Protein AF-A0A7S2LJ28-F1 (afdb_monomer_lite)

Structure (mmCIF, N/CA/C/O backbone):
data_AF-A0A7S2LJ28-F1
#
_entry.id   AF-A0A7S2LJ28-F1
#
loop_
_atom_site.group_PDB
_atom_site.id
_atom_site.type_symbol
_atom_site.label_atom_id
_atom_site.label_alt_id
_atom_site.label_comp_id
_atom_site.label_asym_id
_atom_site.label_entity_id
_atom_site.label_seq_id
_atom_site.pdbx_PDB_ins_code
_atom_site.Cartn_x
_atom_site.Cartn_y
_atom_site.Cartn_z
_atom_site.occupancy
_atom_site.B_iso_or_equiv
_atom_site.auth_seq_id
_atom_site.auth_comp_id
_atom_site.auth_asym_id
_atom_site.auth_atom_id
_atom_site.pdbx_PDB_model_num
ATOM 1 N N . GLY A 1 1 ? 2.536 -23.598 -17.988 1.00 39.66 1 GLY A N 1
ATOM 2 C CA . GLY A 1 1 ? 1.839 -23.306 -16.716 1.00 39.66 1 GLY A CA 1
ATOM 3 C C . GLY A 1 1 ? 2.713 -23.487 -15.479 1.00 39.66 1 GLY A C 1
ATOM 4 O O . GLY A 1 1 ? 2.308 -24.201 -14.577 1.00 39.66 1 GLY A O 1
ATOM 5 N N . GLY A 1 2 ? 3.879 -22.8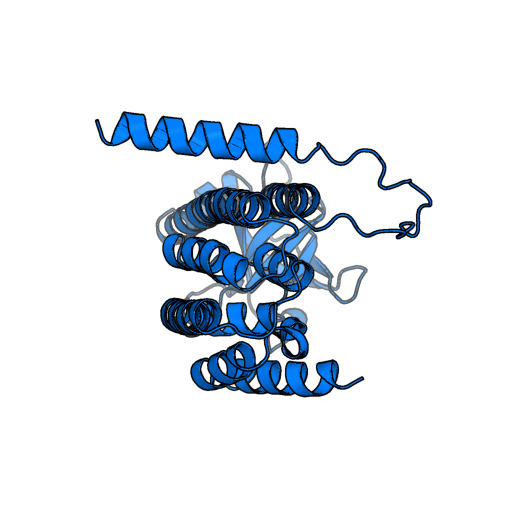28 -15.389 1.00 49.75 2 GLY A N 1
ATOM 6 C CA . GLY A 1 2 ? 4.830 -23.000 -14.272 1.00 49.75 2 GLY A CA 1
ATOM 7 C C . GLY A 1 2 ? 4.915 -21.842 -13.262 1.00 49.75 2 GLY A C 1
ATOM 8 O O . GLY A 1 2 ? 5.677 -21.948 -12.303 1.00 49.75 2 GLY A O 1
ATOM 9 N N . GLY A 1 3 ? 4.192 -20.733 -13.463 1.00 62.62 3 GLY A N 1
ATOM 10 C CA . GLY A 1 3 ? 4.268 -19.545 -12.591 1.00 62.62 3 GLY A CA 1
ATOM 11 C C . GLY A 1 3 ? 3.618 -19.739 -11.215 1.00 62.62 3 GLY A C 1
ATOM 12 O O . GLY A 1 3 ? 4.155 -19.310 -10.200 1.00 62.62 3 GLY A O 1
ATOM 13 N N . GLY A 1 4 ? 2.510 -20.486 -11.144 1.00 77.81 4 GLY A N 1
ATOM 14 C CA . GLY A 1 4 ? 1.770 -20.669 -9.890 1.00 77.81 4 GLY A CA 1
ATOM 15 C C . GLY A 1 4 ? 2.567 -21.371 -8.784 1.00 77.81 4 GLY A C 1
ATOM 16 O O . GLY A 1 4 ? 2.456 -20.993 -7.623 1.00 77.81 4 GLY A O 1
ATOM 17 N N . ALA A 1 5 ? 3.398 -22.362 -9.121 1.00 85.94 5 ALA A N 1
ATOM 18 C CA . ALA A 1 5 ? 4.214 -23.074 -8.132 1.00 85.94 5 ALA A CA 1
ATOM 19 C C . ALA A 1 5 ? 5.376 -22.217 -7.600 1.00 85.94 5 ALA A C 1
ATOM 21 O O . ALA A 1 5 ? 5.602 -22.183 -6.394 1.00 85.94 5 ALA A O 1
ATOM 22 N N . ALA A 1 6 ? 6.060 -21.484 -8.485 1.00 88.69 6 ALA A N 1
ATOM 23 C CA . ALA A 1 6 ? 7.165 -20.602 -8.111 1.00 88.69 6 ALA A CA 1
ATOM 24 C C . ALA A 1 6 ? 6.683 -19.436 -7.233 1.00 88.69 6 ALA A C 1
ATOM 26 O O . ALA A 1 6 ? 7.261 -19.167 -6.184 1.00 88.69 6 ALA A O 1
ATOM 27 N N . SER A 1 7 ? 5.568 -18.799 -7.607 1.00 91.25 7 SER A N 1
ATOM 28 C CA . SER A 1 7 ? 4.949 -17.748 -6.796 1.00 91.25 7 SER A CA 1
ATOM 29 C C . SER A 1 7 ? 4.539 -18.263 -5.409 1.00 91.25 7 SER A C 1
ATOM 31 O O . SER A 1 7 ? 4.832 -17.613 -4.410 1.00 91.25 7 SER A O 1
ATOM 33 N N . ARG A 1 8 ? 3.950 -19.465 -5.304 1.00 92.56 8 ARG A N 1
ATOM 34 C CA . ARG A 1 8 ? 3.617 -20.070 -3.999 1.00 92.56 8 ARG A CA 1
ATOM 35 C C . ARG A 1 8 ? 4.839 -20.286 -3.105 1.00 92.56 8 ARG A C 1
ATOM 37 O O . ARG A 1 8 ? 4.730 -20.057 -1.906 1.00 92.56 8 ARG A O 1
ATOM 44 N N . ALA A 1 9 ? 5.980 -20.691 -3.663 1.00 93.44 9 ALA A N 1
ATOM 45 C CA . ALA A 1 9 ? 7.206 -20.886 -2.890 1.00 93.44 9 ALA A CA 1
ATOM 46 C C . ALA A 1 9 ? 7.725 -19.569 -2.283 1.00 93.44 9 ALA A C 1
ATOM 48 O O . ALA A 1 9 ? 8.083 -19.541 -1.106 1.00 93.44 9 ALA A O 1
ATOM 49 N N . VAL A 1 10 ? 7.687 -18.472 -3.050 1.00 94.88 10 VAL A N 1
ATOM 50 C CA . VAL A 1 10 ? 8.023 -17.129 -2.541 1.00 94.88 10 VAL A CA 1
ATOM 51 C C . VAL A 1 10 ? 7.062 -16.718 -1.426 1.00 94.88 10 VAL A C 1
ATOM 53 O O . VAL A 1 10 ? 7.515 -16.298 -0.364 1.00 94.88 10 VAL A O 1
ATOM 56 N N . LYS A 1 11 ? 5.745 -16.896 -1.626 1.00 93.06 11 LYS A N 1
ATOM 57 C CA . LYS A 1 11 ? 4.732 -16.585 -0.600 1.00 93.06 11 LYS A CA 1
ATOM 58 C C . LYS A 1 11 ? 4.977 -17.360 0.690 1.00 93.06 11 LYS A C 1
ATOM 60 O O . LYS A 1 11 ? 4.953 -16.768 1.759 1.00 93.06 11 LYS A O 1
ATOM 65 N N . HIS A 1 12 ? 5.229 -18.664 0.590 1.00 92.75 12 HIS A N 1
ATOM 66 C CA . HIS A 1 12 ? 5.465 -19.517 1.752 1.00 92.75 12 HIS A CA 1
ATOM 67 C C . HIS A 1 12 ? 6.671 -19.033 2.562 1.00 92.75 12 HIS A C 1
ATOM 69 O O . HIS A 1 12 ? 6.545 -18.798 3.756 1.00 92.75 12 HIS A O 1
ATOM 75 N N . ARG A 1 13 ? 7.809 -18.773 1.906 1.00 94.25 13 ARG A N 1
ATOM 76 C CA . ARG A 1 13 ? 9.006 -18.247 2.584 1.00 94.25 13 ARG A CA 1
ATOM 77 C C . ARG A 1 13 ? 8.773 -16.887 3.235 1.00 94.25 13 ARG A C 1
ATOM 79 O O . ARG A 1 13 ? 9.193 -16.673 4.368 1.00 94.25 13 ARG A O 1
ATOM 86 N N . ALA A 1 14 ? 8.082 -15.984 2.538 1.00 90.31 14 ALA A N 1
ATOM 87 C CA . ALA A 1 14 ? 7.737 -14.673 3.079 1.00 90.31 14 ALA A CA 1
ATOM 88 C C . ALA A 1 14 ? 6.862 -14.802 4.341 1.00 90.31 14 ALA A C 1
ATOM 90 O O . ALA A 1 14 ? 7.112 -14.120 5.335 1.00 90.31 14 ALA A O 1
ATOM 91 N N . LEU A 1 15 ? 5.885 -15.716 4.328 1.00 86.00 15 LEU A N 1
ATOM 92 C CA . LEU A 1 15 ? 5.007 -15.999 5.468 1.00 86.00 15 LEU A CA 1
ATOM 93 C C . LEU A 1 15 ? 5.737 -16.676 6.639 1.00 86.00 15 LEU A C 1
ATOM 95 O O . LEU A 1 15 ? 5.430 -16.368 7.792 1.00 86.00 15 LEU A O 1
ATOM 99 N N . ASP A 1 16 ? 6.728 -17.524 6.356 1.00 88.50 16 ASP A N 1
ATOM 100 C CA . ASP A 1 16 ? 7.599 -18.149 7.364 1.00 88.50 16 ASP A CA 1
ATOM 101 C C . ASP A 1 16 ? 8.595 -17.157 7.989 1.00 88.50 16 ASP A C 1
ATOM 103 O O . ASP A 1 16 ? 9.231 -17.449 9.001 1.00 88.50 16 ASP A O 1
ATOM 107 N N . GLY A 1 17 ? 8.726 -15.960 7.411 1.00 85.69 17 GLY A N 1
ATOM 108 C CA . GLY A 1 17 ? 9.620 -14.908 7.885 1.00 85.69 17 GLY A CA 1
ATOM 109 C C . GLY A 1 17 ? 11.009 -14.902 7.240 1.00 85.69 17 GLY A C 1
ATOM 110 O O . GLY A 1 17 ? 11.792 -14.009 7.563 1.00 85.69 17 GLY A O 1
ATOM 111 N N . ASP A 1 18 ? 11.302 -15.807 6.298 1.00 94.62 18 ASP A N 1
ATOM 112 C CA . ASP A 1 18 ? 12.495 -15.755 5.434 1.00 94.62 18 ASP A CA 1
ATOM 113 C C . ASP A 1 18 ? 12.293 -14.719 4.313 1.00 94.62 18 ASP A C 1
ATOM 115 O O . ASP A 1 18 ? 12.151 -15.040 3.132 1.00 94.62 18 ASP A O 1
ATOM 119 N N . VAL A 1 19 ? 12.234 -13.439 4.692 1.00 95.62 19 VAL A N 1
ATOM 120 C CA . VAL A 1 19 ? 12.014 -12.335 3.743 1.00 95.62 19 VAL A CA 1
ATOM 121 C C . VAL A 1 19 ? 13.177 -12.209 2.760 1.00 95.62 19 VAL A C 1
ATOM 123 O O . VAL A 1 19 ? 12.954 -11.960 1.578 1.00 95.62 19 VAL A O 1
ATOM 126 N N . HIS A 1 20 ? 14.414 -12.395 3.229 1.00 96.62 20 HIS A N 1
ATOM 127 C CA . HIS A 1 20 ? 15.599 -12.295 2.379 1.00 96.62 20 HIS A CA 1
ATOM 128 C C . HIS A 1 20 ? 15.606 -13.388 1.307 1.00 96.62 20 HIS A C 1
ATOM 130 O O . HIS A 1 20 ? 15.679 -13.074 0.120 1.00 96.62 20 HIS A O 1
ATOM 136 N N . GLY A 1 21 ? 15.447 -14.658 1.693 1.00 96.50 21 GLY A N 1
ATOM 137 C CA . GLY A 1 21 ? 15.403 -15.765 0.741 1.00 96.50 21 GLY A CA 1
ATOM 138 C C . GLY A 1 21 ? 14.181 -15.710 -0.179 1.00 96.50 21 GLY A C 1
ATOM 139 O O . GLY A 1 21 ? 14.279 -16.071 -1.355 1.00 96.50 21 GLY A O 1
ATOM 140 N N . ALA A 1 22 ? 13.039 -15.202 0.302 1.00 97.00 22 ALA A N 1
ATOM 141 C CA . ALA A 1 22 ? 11.884 -14.916 -0.550 1.00 97.00 22 ALA A CA 1
ATOM 142 C C . ALA A 1 22 ? 12.199 -13.837 -1.604 1.00 97.00 22 ALA A C 1
ATOM 144 O O . ALA A 1 22 ? 11.864 -14.015 -2.777 1.00 97.00 22 ALA A O 1
ATOM 145 N N . ALA A 1 23 ? 12.879 -12.754 -1.215 1.00 97.19 23 ALA A N 1
ATOM 146 C CA . ALA A 1 23 ? 13.273 -11.676 -2.118 1.00 97.19 23 ALA A CA 1
ATOM 147 C C . ALA A 1 23 ? 14.312 -12.124 -3.154 1.00 97.19 23 ALA A C 1
ATOM 149 O O . ALA A 1 23 ? 14.167 -11.803 -4.332 1.00 97.19 23 ALA A O 1
ATOM 150 N N . GLU A 1 24 ? 15.316 -12.909 -2.757 1.00 96.44 24 GLU A N 1
ATOM 151 C CA . GLU A 1 24 ? 16.281 -13.500 -3.692 1.00 96.44 24 GLU A CA 1
ATOM 152 C C . GLU A 1 24 ? 15.588 -14.399 -4.719 1.00 96.44 24 GLU A C 1
ATOM 154 O O . GLU A 1 24 ? 15.851 -14.305 -5.918 1.00 96.44 24 GLU A O 1
ATOM 159 N N . MET A 1 25 ? 14.672 -15.259 -4.261 1.00 95.62 25 MET A N 1
ATOM 160 C CA . MET A 1 25 ? 13.913 -16.146 -5.140 1.00 95.62 25 MET A CA 1
ATOM 161 C C . MET A 1 25 ? 13.032 -15.361 -6.114 1.00 95.62 25 MET A C 1
ATOM 163 O O . MET A 1 25 ? 12.970 -15.711 -7.291 1.00 95.62 25 MET A O 1
ATOM 167 N N . PHE A 1 26 ? 12.385 -14.296 -5.637 1.00 96.81 26 PHE A N 1
ATOM 168 C CA . PHE A 1 26 ? 11.616 -13.389 -6.478 1.00 96.81 26 PHE A CA 1
ATOM 169 C C . PHE A 1 26 ? 12.497 -12.723 -7.546 1.00 96.81 26 PHE A C 1
ATOM 171 O O . PHE A 1 26 ? 12.174 -12.779 -8.730 1.00 96.81 26 PHE A O 1
ATOM 178 N N . CYS A 1 27 ? 13.640 -12.154 -7.150 1.00 96.06 27 CYS A N 1
ATOM 179 C CA . CYS A 1 27 ? 14.538 -11.419 -8.045 1.00 96.06 27 CYS A CA 1
ATOM 180 C C . CYS A 1 27 ? 15.164 -12.302 -9.140 1.00 96.06 27 CYS A C 1
ATOM 182 O O . CYS A 1 27 ? 15.471 -11.813 -10.222 1.00 96.06 27 CYS A O 1
ATOM 184 N N . ARG A 1 28 ? 15.312 -13.613 -8.910 1.00 93.88 28 ARG A N 1
ATOM 185 C CA . ARG A 1 28 ? 15.805 -14.542 -9.945 1.00 93.88 28 ARG A CA 1
ATOM 186 C C . ARG A 1 28 ? 14.855 -14.683 -11.133 1.00 93.88 28 ARG A C 1
ATOM 188 O O . ARG A 1 28 ? 15.323 -14.844 -12.254 1.00 93.88 28 ARG A O 1
ATOM 195 N N . ASP A 1 29 ? 13.544 -14.658 -10.894 1.00 93.56 29 ASP A N 1
ATOM 196 C CA . ASP A 1 29 ? 12.542 -14.753 -11.961 1.00 93.56 29 ASP A CA 1
ATOM 197 C C . ASP A 1 29 ? 11.245 -13.996 -11.602 1.00 93.56 29 ASP A C 1
ATOM 199 O O . ASP A 1 29 ? 10.227 -14.614 -11.239 1.00 93.56 29 ASP A O 1
ATOM 203 N N . PRO A 1 30 ? 11.256 -12.652 -11.689 1.00 94.31 30 PRO A N 1
ATOM 204 C CA . PRO A 1 30 ? 10.095 -11.818 -11.377 1.00 94.31 30 PRO A CA 1
ATOM 205 C C . PRO A 1 30 ? 8.882 -12.119 -12.259 1.00 94.31 30 PRO A C 1
ATOM 207 O O . PRO A 1 30 ? 7.742 -11.996 -11.807 1.00 94.31 30 PRO A O 1
ATOM 210 N N . HIS A 1 31 ? 9.098 -12.567 -13.499 1.00 93.62 31 HIS A N 1
ATOM 211 C CA . HIS A 1 31 ? 8.014 -12.944 -14.402 1.00 93.62 31 HIS A CA 1
ATOM 212 C C . HIS A 1 31 ? 7.168 -14.092 -13.835 1.00 93.62 31 HIS A C 1
ATOM 214 O O . HIS A 1 31 ? 5.938 -14.009 -13.779 1.00 93.62 31 HIS A O 1
ATOM 220 N N . ARG A 1 32 ? 7.818 -15.166 -13.364 1.00 93.56 32 ARG A N 1
ATOM 221 C CA . ARG A 1 32 ? 7.119 -16.345 -12.822 1.00 93.56 32 ARG A CA 1
ATOM 222 C C . ARG A 1 32 ? 6.659 -16.174 -11.382 1.00 93.56 32 ARG A C 1
ATOM 224 O O . ARG A 1 32 ? 5.687 -16.817 -10.984 1.00 93.56 32 ARG A O 1
ATOM 231 N N . THR A 1 33 ? 7.351 -15.354 -10.600 1.00 95.31 33 THR A N 1
ATOM 232 C CA . THR A 1 33 ? 7.073 -15.171 -9.167 1.00 95.31 33 THR A CA 1
ATOM 233 C C . THR A 1 33 ? 6.227 -13.936 -8.862 1.00 95.31 33 THR A C 1
ATOM 235 O O . THR A 1 33 ? 5.730 -13.819 -7.743 1.00 95.31 33 THR A O 1
ATOM 238 N N . GLY A 1 34 ? 5.979 -13.074 -9.854 1.00 92.38 34 GLY A N 1
ATOM 239 C CA . GLY A 1 34 ? 5.312 -11.775 -9.731 1.00 92.38 34 GLY A CA 1
ATOM 240 C C . GLY A 1 34 ? 4.035 -11.752 -8.892 1.00 92.38 34 GLY A C 1
ATOM 241 O O . GLY A 1 34 ? 3.820 -10.817 -8.126 1.00 92.38 34 GLY A O 1
ATOM 242 N N . GLY A 1 35 ? 3.229 -12.816 -8.950 1.00 92.38 35 GLY A N 1
ATOM 243 C CA . GLY A 1 35 ? 2.014 -12.952 -8.140 1.00 92.38 35 GLY A CA 1
ATOM 244 C C . GLY A 1 35 ? 2.238 -13.037 -6.621 1.00 92.38 35 GLY A C 1
ATOM 245 O O . GLY A 1 35 ? 1.254 -13.122 -5.893 1.00 92.38 35 GLY A O 1
ATOM 246 N N . ALA A 1 36 ? 3.493 -13.061 -6.153 1.00 94.44 36 ALA A N 1
ATOM 247 C CA . ALA A 1 36 ? 3.900 -13.046 -4.745 1.00 94.44 36 ALA A CA 1
ATOM 248 C C . ALA A 1 36 ? 4.443 -11.695 -4.263 1.00 94.44 36 ALA A C 1
ATOM 250 O O . ALA A 1 36 ? 4.799 -11.569 -3.093 1.00 94.44 36 ALA A O 1
ATOM 251 N N . LEU A 1 37 ? 4.540 -10.691 -5.144 1.00 95.31 37 LEU A N 1
ATOM 252 C CA . LEU A 1 37 ? 5.151 -9.404 -4.805 1.00 95.31 37 LEU A CA 1
ATOM 253 C C . LEU A 1 37 ? 4.423 -8.698 -3.656 1.00 95.31 37 LEU A C 1
ATOM 255 O O . LEU A 1 37 ? 5.062 -8.093 -2.802 1.00 95.31 37 LEU A O 1
ATOM 259 N N . LYS A 1 38 ? 3.093 -8.800 -3.624 1.00 92.88 38 LYS A N 1
ATOM 260 C CA . LYS A 1 38 ? 2.266 -8.233 -2.561 1.00 92.88 38 LYS A CA 1
ATOM 261 C C . LYS A 1 38 ? 2.602 -8.852 -1.201 1.00 92.88 38 LYS A C 1
ATOM 263 O O . LYS A 1 38 ? 2.894 -8.125 -0.260 1.00 92.88 38 LYS A O 1
ATOM 268 N N . GLU A 1 39 ? 2.604 -10.180 -1.102 1.00 91.75 39 GLU A N 1
ATOM 269 C CA . GLU A 1 39 ? 2.919 -10.877 0.148 1.00 91.75 39 GLU A CA 1
ATOM 270 C C . GLU A 1 39 ? 4.376 -10.653 0.576 1.00 91.75 39 GLU A C 1
ATOM 272 O O . GLU A 1 39 ? 4.657 -10.519 1.766 1.00 91.75 39 GLU A O 1
ATOM 277 N N . LEU A 1 40 ? 5.302 -10.561 -0.386 1.00 95.44 40 LEU A N 1
ATOM 278 C CA . LEU A 1 40 ? 6.694 -10.206 -0.115 1.00 95.44 40 LEU A CA 1
ATOM 279 C C . LEU A 1 40 ? 6.812 -8.788 0.464 1.00 95.44 40 LEU A C 1
ATOM 281 O O . LEU A 1 40 ? 7.514 -8.603 1.455 1.00 95.44 40 LEU A O 1
ATOM 285 N N . LEU A 1 41 ? 6.118 -7.805 -0.122 1.00 94.81 41 LEU A N 1
ATOM 286 C CA . LEU A 1 41 ? 6.072 -6.429 0.381 1.00 94.81 41 LEU A CA 1
ATOM 287 C C . LEU A 1 41 ? 5.522 -6.387 1.811 1.00 94.81 41 LEU A C 1
ATOM 289 O O . LEU A 1 41 ? 6.148 -5.804 2.693 1.00 94.81 41 LEU A O 1
ATOM 293 N N . GLU A 1 42 ? 4.389 -7.044 2.056 1.00 90.44 42 GLU A N 1
ATOM 294 C CA . GLU A 1 42 ? 3.765 -7.119 3.381 1.00 90.44 42 GLU A CA 1
ATOM 295 C C . GLU A 1 42 ? 4.711 -7.725 4.429 1.00 90.44 42 GLU A C 1
ATOM 297 O O . GLU A 1 42 ? 4.912 -7.147 5.502 1.00 90.44 42 GLU A O 1
ATOM 302 N N . ALA A 1 43 ? 5.346 -8.858 4.111 1.00 90.94 43 ALA A N 1
ATOM 303 C CA . ALA A 1 43 ? 6.305 -9.504 5.001 1.00 90.94 43 ALA A CA 1
ATOM 304 C C . ALA A 1 43 ? 7.539 -8.623 5.252 1.00 90.94 43 ALA A C 1
ATOM 306 O O . ALA A 1 43 ? 8.011 -8.524 6.387 1.00 90.94 43 ALA A O 1
ATOM 307 N N . ALA A 1 44 ? 8.041 -7.944 4.217 1.00 94.00 44 ALA A N 1
ATOM 308 C CA . ALA A 1 44 ? 9.204 -7.074 4.315 1.00 94.00 44 ALA A CA 1
ATOM 309 C C . ALA A 1 44 ? 8.950 -5.835 5.174 1.00 94.00 44 ALA A C 1
ATOM 311 O O . ALA A 1 44 ? 9.815 -5.466 5.967 1.00 94.00 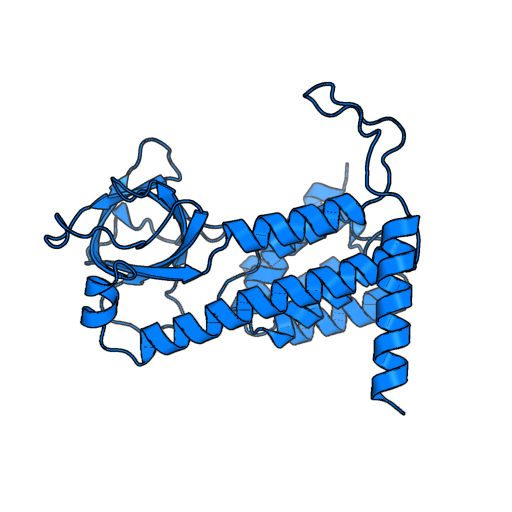44 ALA A O 1
ATOM 312 N N . VAL A 1 45 ? 7.768 -5.224 5.074 1.00 91.62 45 VAL A N 1
ATOM 313 C CA . VAL A 1 45 ? 7.372 -4.116 5.955 1.00 91.62 45 VAL A CA 1
ATOM 314 C C . VAL A 1 45 ? 7.298 -4.600 7.400 1.00 91.62 45 VAL A C 1
ATOM 316 O O . VAL A 1 45 ? 7.912 -4.005 8.284 1.00 91.62 45 VAL A O 1
ATOM 319 N N . HIS A 1 46 ? 6.625 -5.727 7.640 1.00 86.31 46 HIS A N 1
ATOM 320 C CA . HIS A 1 46 ? 6.446 -6.250 8.993 1.00 86.31 46 HIS A CA 1
ATOM 321 C C . HIS A 1 46 ? 7.769 -6.653 9.663 1.00 86.31 46 HIS A C 1
ATOM 323 O O . HIS A 1 46 ? 7.946 -6.455 10.863 1.00 86.31 46 HIS A O 1
ATOM 329 N N . LYS A 1 47 ? 8.720 -7.188 8.891 1.00 89.56 47 LYS A N 1
ATOM 330 C CA . LYS A 1 47 ? 10.059 -7.559 9.372 1.00 89.56 47 LYS A CA 1
ATOM 331 C C . LYS A 1 47 ? 11.077 -6.418 9.307 1.00 89.56 47 LYS A C 1
ATOM 333 O O . LYS A 1 47 ? 12.256 -6.674 9.524 1.00 89.56 47 LYS A O 1
ATOM 338 N N . GLN A 1 48 ? 10.649 -5.189 9.000 1.00 91.44 48 GLN A N 1
ATOM 339 C CA . GLN A 1 48 ? 11.531 -4.023 8.836 1.00 91.44 48 GLN A CA 1
ATOM 340 C C . GLN A 1 48 ? 12.693 -4.284 7.855 1.00 91.44 48 GLN A C 1
ATOM 342 O O . GLN A 1 48 ? 13.802 -3.780 8.006 1.00 91.44 48 GLN A O 1
ATOM 347 N N . ALA A 1 49 ? 12.432 -5.096 6.832 1.00 94.56 49 ALA A N 1
ATOM 348 C CA . ALA A 1 49 ? 13.403 -5.570 5.852 1.00 94.56 49 ALA A CA 1
ATOM 349 C C . ALA A 1 49 ? 13.180 -4.970 4.452 1.00 94.56 49 ALA A C 1
ATOM 351 O O . ALA A 1 49 ? 13.876 -5.353 3.510 1.00 94.56 49 ALA A O 1
ATOM 352 N N . LEU A 1 50 ? 12.239 -4.027 4.296 1.00 95.75 50 LEU A N 1
ATOM 353 C CA . LEU A 1 50 ? 11.893 -3.444 2.995 1.00 95.75 50 LEU A CA 1
ATOM 354 C C . LEU A 1 50 ? 13.109 -2.831 2.288 1.00 95.75 50 LEU A C 1
ATOM 356 O O . LEU A 1 50 ? 13.332 -3.133 1.120 1.00 95.75 50 LEU A O 1
ATOM 360 N N . GLY A 1 51 ? 13.963 -2.081 2.991 1.00 95.06 51 GLY A N 1
ATOM 361 C CA . GLY A 1 51 ? 15.189 -1.531 2.400 1.00 95.06 51 GLY A CA 1
ATOM 362 C C . GLY A 1 51 ? 16.141 -2.600 1.836 1.00 95.06 51 GLY A C 1
ATOM 363 O O . GLY A 1 51 ? 16.781 -2.386 0.808 1.00 95.06 51 GLY A O 1
ATOM 364 N N . THR A 1 52 ? 16.209 -3.785 2.453 1.00 94.38 52 THR A N 1
ATOM 365 C CA . THR A 1 52 ? 16.988 -4.917 1.922 1.00 94.38 52 THR A CA 1
ATOM 366 C C . THR A 1 52 ? 16.353 -5.491 0.660 1.00 94.38 52 THR A C 1
ATOM 368 O O . THR A 1 52 ? 17.063 -5.728 -0.315 1.00 94.38 52 THR A O 1
ATOM 371 N N . VAL A 1 53 ? 15.026 -5.651 0.642 1.00 96.75 53 VAL A N 1
ATOM 372 C CA . VAL A 1 53 ? 14.290 -6.098 -0.551 1.00 96.75 53 VAL A CA 1
ATOM 373 C C . VAL A 1 53 ? 14.486 -5.120 -1.711 1.00 96.75 53 VAL A C 1
ATOM 375 O O . VAL A 1 53 ? 14.811 -5.545 -2.816 1.00 96.75 53 VAL A O 1
ATOM 378 N N . VAL A 1 54 ? 14.386 -3.813 -1.453 1.00 97.00 54 VAL A N 1
ATOM 379 C CA . VAL A 1 54 ? 14.609 -2.763 -2.458 1.00 97.00 54 VAL A CA 1
ATOM 380 C C . VAL A 1 54 ? 16.020 -2.842 -3.045 1.00 97.00 54 VAL A C 1
ATOM 382 O O . VAL A 1 54 ? 16.174 -2.766 -4.262 1.00 97.00 54 VAL A O 1
ATOM 385 N N . ARG A 1 55 ? 17.055 -3.060 -2.222 1.00 96.44 55 ARG A N 1
ATOM 386 C CA . ARG A 1 55 ? 18.431 -3.239 -2.720 1.00 96.44 55 ARG A CA 1
ATOM 387 C C . ARG A 1 55 ? 18.569 -4.459 -3.631 1.00 96.44 55 ARG A C 1
ATOM 389 O O . ARG A 1 55 ? 19.161 -4.338 -4.700 1.00 96.44 55 ARG A O 1
ATOM 396 N N . LEU A 1 56 ? 17.996 -5.601 -3.247 1.00 96.50 56 LEU A N 1
ATOM 397 C CA . LEU A 1 56 ? 18.015 -6.816 -4.073 1.00 96.50 56 LEU A CA 1
ATOM 398 C C . LEU A 1 56 ? 17.305 -6.595 -5.415 1.00 96.50 56 LEU A C 1
ATOM 400 O O . LEU A 1 56 ? 17.838 -6.949 -6.465 1.00 96.50 56 LEU A O 1
ATOM 404 N N . MET A 1 57 ? 16.142 -5.942 -5.387 1.00 96.50 57 MET A N 1
ATOM 405 C CA . MET A 1 57 ? 15.389 -5.577 -6.587 1.00 96.50 57 MET A CA 1
ATOM 406 C C . MET A 1 57 ? 16.181 -4.628 -7.493 1.00 96.50 57 MET A C 1
ATOM 408 O O . MET A 1 57 ? 16.199 -4.815 -8.708 1.00 96.50 57 MET A O 1
ATOM 412 N N . ALA A 1 58 ? 16.894 -3.652 -6.924 1.00 95.38 58 ALA A N 1
ATOM 413 C CA . ALA A 1 58 ? 17.738 -2.733 -7.683 1.00 95.38 58 ALA A CA 1
ATOM 414 C C . ALA A 1 58 ? 18.899 -3.458 -8.383 1.00 95.38 58 ALA A C 1
ATOM 416 O O . ALA A 1 58 ? 19.121 -3.247 -9.577 1.00 95.38 58 ALA A O 1
ATOM 417 N N . SER A 1 59 ? 19.603 -4.347 -7.673 1.00 94.69 59 SER A N 1
ATOM 418 C CA . SER A 1 59 ? 20.659 -5.183 -8.259 1.00 94.69 59 SER A CA 1
ATOM 419 C C . SER A 1 59 ? 20.115 -6.092 -9.362 1.00 94.69 59 SER A C 1
ATOM 421 O O . SER A 1 59 ? 20.725 -6.213 -10.421 1.00 94.69 59 SER A O 1
ATOM 423 N N . SER A 1 60 ? 18.939 -6.681 -9.142 1.00 93.81 60 SER A N 1
ATOM 424 C CA . SER A 1 60 ? 18.254 -7.530 -10.116 1.00 93.81 60 SER A CA 1
ATOM 425 C C . SER A 1 60 ? 17.861 -6.772 -11.385 1.00 93.81 60 SER A C 1
ATOM 427 O O . SER A 1 60 ? 18.073 -7.268 -12.490 1.00 93.81 60 SER A O 1
ATOM 429 N N . ALA A 1 61 ? 17.317 -5.560 -11.239 1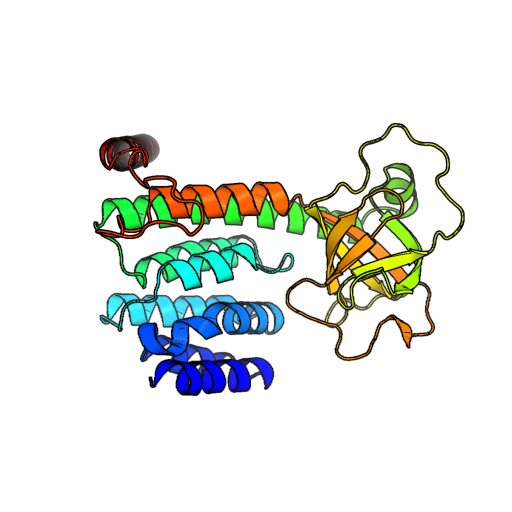.00 91.12 61 ALA A N 1
ATOM 430 C CA . ALA A 1 61 ? 16.947 -4.705 -12.363 1.00 91.12 61 ALA A CA 1
ATOM 431 C C . ALA A 1 61 ? 18.173 -4.321 -13.208 1.00 91.12 61 ALA A C 1
ATOM 433 O O . ALA A 1 61 ? 18.119 -4.369 -14.433 1.00 91.12 61 ALA A O 1
ATOM 434 N N . ALA A 1 62 ? 19.293 -3.984 -12.557 1.00 90.12 62 ALA A N 1
ATOM 435 C CA . ALA A 1 62 ? 20.544 -3.645 -13.237 1.00 90.12 62 ALA A CA 1
ATOM 436 C C . ALA A 1 62 ? 21.196 -4.855 -13.932 1.00 90.12 62 ALA A C 1
ATOM 438 O O . ALA A 1 62 ? 21.840 -4.695 -14.965 1.00 90.12 62 ALA A O 1
ATOM 439 N N . GLY A 1 63 ? 21.020 -6.057 -13.375 1.00 85.88 63 GLY A N 1
ATOM 440 C CA . GLY A 1 63 ? 21.565 -7.308 -13.908 1.00 85.88 63 GLY A CA 1
ATOM 441 C C . GLY A 1 63 ? 20.763 -7.944 -15.049 1.00 85.88 63 GLY A C 1
ATOM 442 O O . GLY A 1 63 ? 21.202 -8.962 -15.576 1.00 85.88 63 GLY A O 1
ATOM 443 N N . GLY A 1 64 ? 19.609 -7.381 -15.434 1.00 79.38 64 GLY A N 1
ATOM 444 C CA . GLY A 1 64 ? 18.786 -7.899 -16.534 1.00 79.38 64 GLY A CA 1
ATOM 445 C C . GLY A 1 64 ? 17.946 -9.131 -16.167 1.00 79.38 64 GLY A C 1
ATOM 446 O O . GLY A 1 64 ? 18.023 -10.159 -16.838 1.00 79.38 64 GLY A O 1
ATOM 447 N N . CYS A 1 65 ? 17.147 -9.050 -15.098 1.00 83.31 65 CYS A N 1
ATOM 448 C CA . CYS A 1 65 ? 16.206 -10.111 -14.715 1.00 83.31 65 CYS A CA 1
ATOM 449 C C . CYS A 1 65 ? 15.011 -10.250 -15.679 1.00 83.31 65 CYS A C 1
ATOM 451 O O . CYS A 1 65 ? 14.726 -9.355 -16.476 1.00 83.31 65 CYS A O 1
ATOM 453 N N . SER A 1 66 ? 14.260 -11.357 -15.571 1.00 87.88 66 SER A N 1
ATOM 454 C CA . SER A 1 66 ? 12.987 -11.485 -16.296 1.00 87.88 66 SER A CA 1
ATOM 455 C C . SER A 1 66 ? 12.021 -10.363 -15.878 1.00 87.88 66 SER A C 1
ATOM 457 O O . SER A 1 66 ? 12.012 -9.964 -14.706 1.00 87.88 66 SER A O 1
ATOM 459 N N . PRO A 1 67 ? 11.220 -9.811 -16.806 1.00 90.12 67 PRO A N 1
ATOM 460 C CA . PRO A 1 67 ? 10.415 -8.644 -16.496 1.00 90.12 67 PRO A CA 1
ATOM 461 C C . PRO A 1 67 ? 9.236 -9.000 -15.587 1.00 90.12 67 PRO A C 1
ATOM 463 O O . PRO A 1 67 ? 8.489 -9.955 -15.821 1.00 90.12 67 PRO A O 1
ATOM 466 N N . LEU A 1 68 ? 9.032 -8.180 -14.561 1.00 93.56 68 LEU A N 1
ATOM 467 C CA . LEU A 1 68 ? 7.862 -8.215 -13.696 1.00 93.56 68 LEU A CA 1
ATOM 468 C C . LEU A 1 68 ? 6.628 -7.712 -14.472 1.00 93.56 68 LEU A C 1
ATOM 470 O O . LEU A 1 68 ? 6.644 -6.600 -15.004 1.00 93.56 68 LEU A O 1
ATOM 474 N N . PRO A 1 69 ? 5.507 -8.455 -14.502 1.00 91.69 69 PRO A N 1
ATOM 475 C CA . PRO A 1 69 ? 4.274 -7.923 -15.064 1.00 91.69 69 PRO A CA 1
ATOM 476 C C . PRO A 1 69 ? 3.812 -6.683 -14.290 1.00 91.69 69 PRO A C 1
ATOM 478 O O . PRO A 1 69 ? 3.539 -6.759 -13.090 1.00 91.69 69 PRO A O 1
ATOM 481 N N . HIS A 1 70 ? 3.648 -5.555 -14.985 1.00 90.56 70 HIS A N 1
ATOM 482 C CA . HIS A 1 70 ? 3.246 -4.266 -14.402 1.00 90.56 70 HIS A CA 1
ATOM 483 C C . HIS A 1 70 ? 1.926 -4.332 -13.596 1.00 90.56 70 HIS A C 1
ATOM 485 O O . HIS A 1 70 ? 1.700 -3.530 -12.687 1.00 90.56 70 HIS A O 1
ATOM 491 N N . GLY A 1 71 ? 1.043 -5.296 -13.895 1.00 90.62 71 GLY A N 1
ATOM 492 C CA . GLY A 1 71 ? -0.167 -5.577 -13.108 1.00 90.62 71 GLY A CA 1
ATOM 493 C C . GLY A 1 71 ? 0.129 -6.037 -11.676 1.00 90.62 71 GLY A C 1
ATOM 494 O O . GLY A 1 71 ? -0.520 -5.566 -10.749 1.00 90.62 71 GLY A O 1
ATOM 495 N N . ASN A 1 72 ? 1.158 -6.867 -11.484 1.00 94.25 72 ASN A N 1
ATOM 496 C CA . ASN A 1 72 ? 1.571 -7.327 -10.156 1.00 94.25 72 ASN A CA 1
ATOM 497 C C . ASN A 1 72 ? 2.143 -6.174 -9.321 1.00 94.25 72 ASN A C 1
ATOM 499 O O . ASN A 1 72 ? 1.870 -6.092 -8.126 1.00 94.25 72 ASN A O 1
ATOM 503 N N . LEU A 1 73 ? 2.894 -5.258 -9.950 1.00 95.44 73 LEU A N 1
ATOM 504 C CA . LEU A 1 73 ? 3.367 -4.047 -9.278 1.00 95.44 73 LEU A CA 1
ATOM 505 C C . LEU A 1 73 ? 2.199 -3.153 -8.856 1.00 95.44 73 LEU A C 1
ATOM 507 O O . LEU A 1 73 ? 2.145 -2.727 -7.707 1.00 95.44 73 LEU A O 1
ATOM 511 N N . ARG A 1 74 ? 1.235 -2.902 -9.750 1.00 94.12 74 ARG A N 1
ATOM 512 C CA . ARG A 1 74 ? 0.018 -2.149 -9.407 1.00 94.12 74 ARG A CA 1
ATOM 513 C C . ARG A 1 74 ? -0.692 -2.763 -8.205 1.00 94.12 74 ARG A C 1
ATOM 515 O O . ARG A 1 74 ? -1.061 -2.028 -7.298 1.00 94.12 74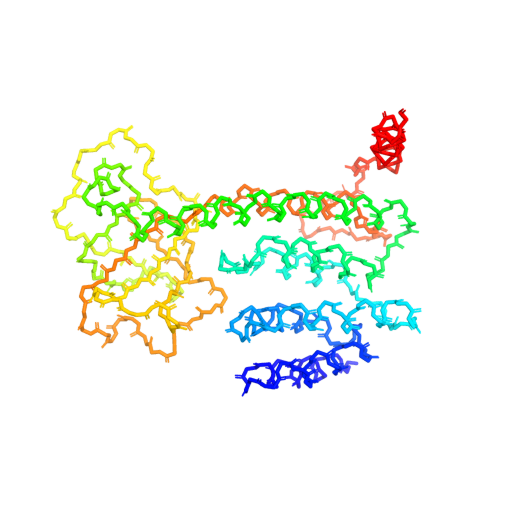 ARG A O 1
ATOM 522 N N . ASP A 1 75 ? -0.879 -4.078 -8.198 1.00 92.50 75 ASP A N 1
ATOM 523 C CA . ASP A 1 75 ? -1.601 -4.765 -7.125 1.00 92.50 75 ASP A CA 1
ATOM 524 C C . ASP A 1 75 ? -0.831 -4.714 -5.796 1.00 92.50 75 ASP A C 1
ATOM 526 O O . ASP A 1 75 ? -1.442 -4.512 -4.745 1.00 92.50 75 ASP A O 1
ATOM 530 N N . ALA A 1 76 ? 0.503 -4.804 -5.835 1.00 94.88 76 ALA A N 1
ATOM 531 C CA . ALA A 1 76 ? 1.353 -4.609 -4.662 1.00 94.88 76 ALA A CA 1
ATOM 532 C C . ALA A 1 76 ? 1.286 -3.167 -4.130 1.00 94.88 76 ALA A C 1
ATOM 534 O O . ALA A 1 76 ? 1.101 -2.967 -2.933 1.00 94.88 76 ALA A O 1
ATOM 535 N N . LEU A 1 77 ? 1.366 -2.156 -5.004 1.00 95.75 77 LEU A N 1
ATOM 536 C CA . LEU A 1 77 ? 1.250 -0.747 -4.611 1.00 95.75 77 LEU A CA 1
ATOM 537 C C . LEU A 1 77 ? -0.142 -0.418 -4.073 1.00 95.75 77 LEU A C 1
ATOM 539 O O . LEU A 1 77 ? -0.267 0.298 -3.084 1.00 95.75 77 LEU A O 1
ATOM 543 N N . TRP A 1 78 ? -1.199 -0.960 -4.673 1.00 91.31 78 TRP A N 1
ATOM 544 C CA . TRP A 1 78 ? -2.561 -0.804 -4.165 1.00 91.31 78 TRP A CA 1
ATOM 545 C C . TRP A 1 78 ? -2.677 -1.366 -2.740 1.00 91.31 78 TRP A C 1
ATOM 547 O O . TRP A 1 78 ? -3.242 -0.723 -1.852 1.00 91.31 78 TRP A O 1
ATOM 557 N N . ALA A 1 79 ? -2.063 -2.521 -2.491 1.00 89.56 79 ALA A N 1
ATOM 558 C CA . ALA A 1 79 ? -2.014 -3.159 -1.182 1.00 89.56 79 ALA A CA 1
ATOM 559 C C . ALA A 1 79 ? -0.901 -2.633 -0.251 1.00 89.56 79 ALA A C 1
ATOM 561 O O . ALA A 1 79 ? -0.636 -3.268 0.766 1.00 89.56 79 ALA A O 1
ATOM 562 N N . MET A 1 80 ? -0.264 -1.493 -0.560 1.00 93.12 80 MET A N 1
ATOM 563 C CA . MET A 1 80 ? 0.819 -0.922 0.251 1.00 93.12 80 MET A CA 1
ATOM 564 C C . MET A 1 80 ? 0.399 -0.809 1.728 1.00 93.12 80 MET A C 1
ATOM 566 O O . MET A 1 80 ? -0.579 -0.099 2.003 1.00 93.12 80 MET A O 1
ATOM 570 N N . PRO A 1 81 ? 1.105 -1.462 2.673 1.00 90.69 81 PRO A N 1
ATOM 571 C CA . PRO A 1 81 ? 0.760 -1.397 4.090 1.00 90.69 81 PRO A CA 1
ATOM 572 C C . PRO A 1 81 ? 0.889 0.026 4.645 1.00 90.69 81 PRO A C 1
ATOM 574 O O . PRO A 1 81 ? 1.894 0.695 4.409 1.00 90.69 81 PRO A O 1
ATOM 577 N N . VAL A 1 82 ? -0.093 0.476 5.426 1.00 89.50 82 VAL A N 1
ATOM 578 C CA . VAL A 1 82 ? -0.112 1.824 6.048 1.00 89.50 82 VAL A CA 1
ATOM 579 C C . VAL A 1 82 ? 1.045 2.101 7.013 1.00 89.50 82 VAL A C 1
ATOM 581 O O . VAL A 1 82 ? 1.386 3.255 7.251 1.00 89.50 82 VAL A O 1
ATOM 584 N N . GLU A 1 83 ? 1.653 1.056 7.575 1.00 88.12 83 GLU A N 1
ATOM 585 C CA . GLU A 1 83 ? 2.785 1.167 8.507 1.00 88.12 83 GLU A CA 1
ATOM 586 C C . GLU A 1 83 ? 4.140 1.289 7.794 1.00 88.12 83 GLU A C 1
ATOM 588 O O . GLU A 1 83 ? 5.180 1.411 8.444 1.00 88.12 83 GLU A O 1
ATOM 593 N N . THR A 1 84 ? 4.145 1.249 6.460 1.00 92.06 84 THR A N 1
ATOM 594 C CA . THR A 1 84 ? 5.368 1.355 5.664 1.00 92.06 84 THR A CA 1
ATOM 595 C C . THR A 1 84 ? 6.025 2.713 5.886 1.00 92.06 84 THR A C 1
ATOM 597 O O . THR A 1 84 ? 5.366 3.754 5.842 1.00 92.06 84 THR A O 1
ATOM 600 N N . ASN A 1 85 ? 7.345 2.719 6.083 1.00 93.69 85 ASN A N 1
ATOM 601 C CA . ASN A 1 85 ? 8.100 3.965 6.100 1.00 93.69 85 ASN A CA 1
ATOM 602 C C . ASN A 1 85 ? 7.895 4.708 4.761 1.00 93.69 85 ASN A C 1
ATOM 604 O O . ASN A 1 85 ? 8.102 4.100 3.708 1.00 93.69 85 ASN A O 1
ATOM 608 N N . PRO A 1 86 ? 7.535 6.007 4.764 1.00 95.88 86 PRO A N 1
ATOM 609 C CA . PRO A 1 86 ? 7.231 6.725 3.527 1.00 95.88 86 PRO A CA 1
ATOM 610 C C . PRO A 1 86 ? 8.364 6.713 2.496 1.00 95.88 86 PRO A C 1
ATOM 612 O O . PRO A 1 86 ? 8.098 6.590 1.302 1.00 95.88 86 PRO A O 1
ATOM 615 N N . ARG A 1 87 ? 9.625 6.811 2.943 1.00 95.69 87 ARG A N 1
ATOM 616 C CA . ARG A 1 87 ? 10.792 6.789 2.050 1.00 95.69 87 ARG A CA 1
ATOM 617 C C . ARG A 1 87 ? 11.009 5.398 1.469 1.00 95.69 87 ARG A C 1
ATOM 619 O O . ARG A 1 87 ? 11.111 5.278 0.255 1.00 95.69 87 ARG A O 1
ATOM 626 N N . ASP A 1 88 ? 10.975 4.362 2.304 1.00 95.88 88 ASP A N 1
ATOM 627 C CA . ASP A 1 88 ? 11.165 2.983 1.840 1.00 95.88 88 ASP A CA 1
ATOM 628 C C . ASP A 1 88 ? 10.059 2.553 0.863 1.00 95.88 88 ASP A C 1
ATOM 630 O O . ASP A 1 88 ? 10.334 1.889 -0.134 1.00 95.88 88 ASP A O 1
ATOM 634 N N . GLY A 1 89 ? 8.807 2.953 1.113 1.00 96.81 89 GLY A N 1
ATOM 635 C CA . GLY A 1 89 ? 7.690 2.687 0.204 1.00 96.81 89 GLY A CA 1
ATOM 636 C C . GLY A 1 89 ? 7.837 3.412 -1.136 1.00 96.81 89 GLY A C 1
ATOM 637 O O . GLY A 1 89 ? 7.583 2.829 -2.193 1.00 96.81 89 GLY A O 1
ATOM 638 N N . ALA A 1 90 ? 8.279 4.672 -1.106 1.00 97.12 90 ALA A N 1
ATOM 639 C CA . ALA A 1 90 ? 8.551 5.465 -2.301 1.00 97.12 90 ALA A CA 1
ATOM 640 C C . ALA A 1 90 ? 9.701 4.862 -3.131 1.00 97.12 90 ALA A C 1
ATOM 642 O O . ALA A 1 90 ? 9.576 4.715 -4.350 1.00 97.12 90 ALA A O 1
ATOM 643 N N . ASP A 1 91 ? 10.780 4.444 -2.468 1.00 97.12 91 ASP A N 1
ATOM 644 C CA . ASP A 1 91 ? 11.924 3.783 -3.099 1.00 97.12 91 ASP A CA 1
ATOM 645 C C . ASP A 1 91 ? 11.533 2.413 -3.669 1.00 97.12 91 ASP A C 1
ATOM 647 O O . ASP A 1 91 ? 11.925 2.076 -4.786 1.00 97.12 91 ASP A O 1
ATOM 651 N N . PHE A 1 92 ? 10.691 1.648 -2.963 1.00 97.94 92 PHE A N 1
ATOM 652 C CA . PHE A 1 92 ? 10.119 0.405 -3.479 1.00 97.94 92 PHE A CA 1
ATOM 653 C C . PHE A 1 92 ? 9.330 0.635 -4.768 1.00 97.94 92 PHE A C 1
ATOM 655 O O . PHE A 1 92 ? 9.562 -0.068 -5.751 1.00 97.94 92 PHE A O 1
ATOM 662 N N . ALA A 1 93 ? 8.433 1.625 -4.796 1.00 97.38 93 ALA A N 1
ATOM 663 C CA . ALA A 1 93 ? 7.645 1.931 -5.986 1.00 97.38 93 ALA A CA 1
ATOM 664 C C . ALA A 1 93 ? 8.542 2.278 -7.178 1.00 97.38 93 ALA A C 1
ATOM 666 O O . ALA A 1 93 ? 8.351 1.755 -8.276 1.00 97.38 93 ALA A O 1
ATOM 667 N N . GLU A 1 94 ? 9.555 3.111 -6.958 1.00 96.44 94 GLU A N 1
ATOM 668 C CA . GLU A 1 94 ? 10.493 3.520 -7.995 1.00 96.44 94 GLU A CA 1
ATOM 669 C C . GLU A 1 94 ? 11.346 2.352 -8.513 1.00 96.44 94 GLU A C 1
ATOM 671 O O . GLU A 1 94 ? 11.436 2.140 -9.723 1.00 96.44 94 GLU A O 1
ATOM 676 N N . VAL A 1 95 ? 11.953 1.569 -7.618 1.00 96.38 95 VAL A N 1
ATOM 677 C CA . VAL A 1 95 ? 12.842 0.461 -7.993 1.00 96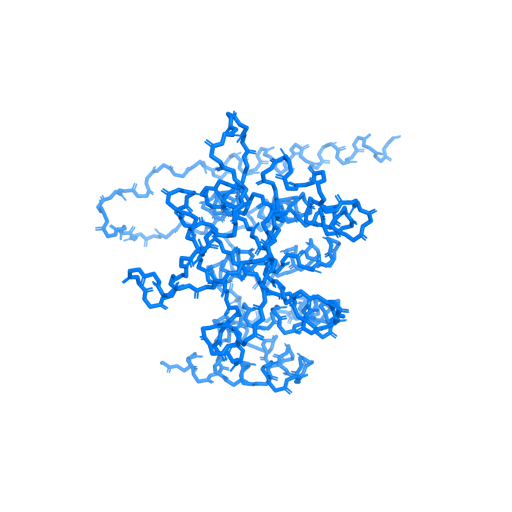.38 95 VAL A CA 1
ATOM 678 C C . VAL A 1 95 ? 12.067 -0.679 -8.644 1.00 96.38 95 VAL A C 1
ATOM 680 O O . VAL A 1 95 ? 12.478 -1.175 -9.692 1.00 96.38 95 VAL A O 1
ATOM 683 N N . ALA A 1 96 ? 10.919 -1.065 -8.085 1.00 95.81 96 ALA A N 1
ATOM 684 C CA . ALA A 1 96 ? 10.091 -2.126 -8.648 1.00 95.81 96 ALA A CA 1
ATOM 685 C C . ALA A 1 96 ? 9.554 -1.770 -10.041 1.00 95.81 96 ALA A C 1
ATOM 687 O O . ALA A 1 96 ? 9.389 -2.652 -10.886 1.00 95.81 96 ALA A O 1
ATOM 688 N N . SER A 1 97 ? 9.349 -0.477 -10.315 1.00 95.12 97 SER A N 1
ATOM 689 C CA . SER A 1 97 ? 8.996 -0.003 -11.656 1.00 95.12 97 SER A CA 1
ATOM 690 C C . SER A 1 97 ? 10.081 -0.341 -12.673 1.00 95.12 97 SER A C 1
ATOM 692 O O . SER A 1 97 ? 9.759 -0.769 -13.771 1.00 95.12 97 SER A O 1
ATOM 694 N N . ARG A 1 98 ? 11.365 -0.244 -12.314 1.00 93.44 98 ARG A N 1
ATOM 695 C CA . ARG A 1 98 ? 12.481 -0.549 -13.230 1.00 93.44 98 ARG A CA 1
ATOM 696 C C . ARG A 1 98 ? 12.603 -2.037 -13.569 1.00 93.44 98 ARG A C 1
ATOM 698 O O . ARG A 1 98 ? 13.239 -2.377 -14.556 1.00 93.44 98 ARG A O 1
ATOM 705 N N . MET A 1 99 ? 11.995 -2.913 -12.768 1.00 94.00 99 MET A N 1
ATOM 706 C CA . MET A 1 99 ? 11.920 -4.351 -13.049 1.00 94.00 99 MET A CA 1
ATOM 707 C C . MET A 1 99 ? 10.765 -4.717 -13.988 1.00 94.00 99 MET A C 1
ATOM 709 O O . MET A 1 99 ? 10.665 -5.872 -14.398 1.00 94.00 99 MET A O 1
ATOM 713 N N . CYS A 1 100 ? 9.850 -3.786 -14.271 1.00 92.88 100 CYS A N 1
ATOM 714 C CA . CYS A 1 100 ? 8.659 -4.069 -15.061 1.00 92.88 100 CYS A CA 1
ATOM 715 C C . CYS A 1 100 ? 8.899 -3.956 -16.567 1.00 92.88 100 CYS A C 1
ATOM 717 O O . CYS A 1 100 ? 9.753 -3.205 -17.033 1.00 92.88 100 CYS A O 1
ATOM 719 N N . GLU A 1 101 ? 8.069 -4.668 -17.325 1.00 86.88 101 GLU A N 1
ATOM 720 C CA . GLU A 1 101 ? 7.950 -4.479 -18.771 1.00 86.88 101 GLU A CA 1
ATOM 721 C C . GLU A 1 101 ? 7.177 -3.188 -19.077 1.00 86.88 101 GLU A C 1
ATOM 723 O O . GLU A 1 101 ? 6.011 -3.047 -18.691 1.00 86.88 101 GLU A O 1
ATOM 728 N N . TRP A 1 102 ? 7.824 -2.261 -19.783 1.00 87.69 102 TRP A N 1
ATOM 729 C CA . TRP A 1 102 ? 7.231 -1.013 -20.266 1.00 87.69 102 TRP A CA 1
ATOM 730 C C . TRP A 1 102 ? 7.457 -0.867 -21.766 1.00 87.69 102 TRP A C 1
ATOM 732 O O . TRP A 1 102 ? 8.493 -1.290 -22.271 1.00 87.69 102 TRP A O 1
ATOM 742 N N . ASP A 1 103 ? 6.529 -0.195 -22.453 1.00 84.81 103 ASP A N 1
ATOM 743 C CA . ASP A 1 103 ? 6.651 0.080 -23.892 1.00 84.81 103 ASP A CA 1
ATOM 744 C C . ASP A 1 103 ? 7.888 0.934 -24.200 1.00 84.81 103 ASP A C 1
ATOM 746 O O . ASP A 1 103 ? 8.585 0.705 -25.187 1.00 84.81 103 ASP A O 1
ATOM 750 N N . THR A 1 104 ? 8.165 1.932 -23.354 1.00 85.56 104 THR A N 1
ATOM 751 C CA . THR A 1 104 ? 9.321 2.821 -23.504 1.00 85.56 104 THR A CA 1
ATOM 752 C C . THR A 1 104 ? 9.904 3.234 -22.153 1.00 85.56 104 THR A C 1
ATOM 754 O O . THR A 1 104 ? 9.267 3.104 -21.099 1.00 85.56 104 THR A O 1
ATOM 757 N N . LYS A 1 105 ? 11.115 3.804 -22.183 1.00 86.88 105 LYS A N 1
ATOM 758 C CA . LYS A 1 105 ? 11.775 4.369 -20.998 1.00 86.88 105 LYS A CA 1
ATOM 759 C C . LYS A 1 105 ? 10.952 5.498 -20.368 1.00 86.88 105 LYS A C 1
ATOM 761 O O . LYS A 1 105 ? 10.907 5.605 -19.146 1.00 86.88 105 LYS A O 1
ATOM 766 N N . GLU A 1 106 ? 10.264 6.304 -21.172 1.00 86.56 106 GLU A N 1
ATOM 767 C CA . GLU A 1 106 ? 9.409 7.398 -20.699 1.00 86.56 106 GLU A CA 1
ATOM 768 C C . GLU A 1 106 ? 8.194 6.876 -19.925 1.00 86.56 106 GLU A C 1
ATOM 770 O O . GLU A 1 106 ? 7.824 7.467 -18.914 1.00 86.56 106 GLU A O 1
ATOM 775 N N . HIS A 1 107 ? 7.603 5.749 -20.341 1.00 88.75 107 HIS A N 1
ATOM 776 C CA . HIS A 1 107 ? 6.502 5.114 -19.603 1.00 88.75 107 HIS A CA 1
ATOM 777 C C . HIS A 1 107 ? 6.980 4.602 -18.241 1.00 88.75 107 HIS A C 1
ATOM 779 O O . HIS A 1 107 ? 6.329 4.859 -17.225 1.00 88.75 107 HIS A O 1
ATOM 785 N N . CYS A 1 108 ? 8.150 3.951 -18.211 1.00 91.25 108 CYS A N 1
ATOM 786 C CA . CYS A 1 108 ? 8.799 3.543 -16.966 1.00 91.25 108 CYS A CA 1
ATOM 787 C C . CYS A 1 108 ? 9.036 4.743 -16.044 1.00 91.25 108 CYS A C 1
ATOM 789 O O . CYS A 1 108 ? 8.691 4.690 -14.865 1.00 91.25 108 CYS A O 1
ATOM 791 N N . LEU A 1 109 ? 9.622 5.823 -16.571 1.00 90.69 109 LEU A N 1
ATOM 792 C CA . LEU A 1 109 ? 9.958 7.017 -15.800 1.00 90.69 109 LEU A CA 1
ATOM 793 C C . LEU A 1 109 ? 8.700 7.707 -15.268 1.00 90.69 109 LEU A C 1
ATOM 795 O O . LEU A 1 109 ? 8.615 7.988 -14.077 1.00 90.69 109 LEU A O 1
ATOM 799 N N . TYR A 1 110 ? 7.690 7.903 -16.115 1.00 91.12 110 TYR A N 1
ATOM 800 C CA . TYR A 1 110 ? 6.415 8.482 -15.709 1.00 91.12 110 TYR A CA 1
ATOM 801 C C . TYR A 1 110 ? 5.752 7.675 -14.592 1.00 91.12 110 TYR A C 1
ATOM 803 O O . TYR A 1 110 ? 5.355 8.253 -13.576 1.00 91.12 110 TYR A O 1
ATOM 811 N N . PHE A 1 111 ? 5.651 6.349 -14.754 1.00 93.50 111 PHE A N 1
ATOM 812 C CA . PHE A 1 111 ? 5.066 5.496 -13.725 1.00 93.50 111 PHE A CA 1
ATOM 813 C C . PHE A 1 111 ? 5.873 5.582 -12.433 1.00 93.50 111 PHE A C 1
ATOM 815 O O . PHE A 1 111 ? 5.295 5.866 -11.389 1.00 93.50 111 PHE A O 1
ATOM 822 N N . ALA A 1 112 ? 7.195 5.403 -12.505 1.00 94.44 112 ALA A N 1
ATOM 823 C CA . ALA A 1 112 ? 8.075 5.438 -11.343 1.00 94.44 112 ALA A CA 1
ATOM 824 C C . ALA A 1 112 ? 7.936 6.760 -10.576 1.00 94.44 112 ALA A C 1
ATOM 826 O O . ALA A 1 112 ? 7.706 6.746 -9.370 1.00 94.44 112 ALA A O 1
ATOM 827 N N . THR A 1 113 ? 7.982 7.903 -11.267 1.00 94.00 113 THR A N 1
ATOM 828 C CA . THR A 1 113 ? 7.857 9.227 -10.647 1.00 94.00 113 THR A CA 1
ATOM 829 C C . THR A 1 113 ? 6.485 9.443 -10.013 1.00 94.00 113 THR A C 1
ATOM 831 O O . THR A 1 113 ? 6.401 9.877 -8.864 1.00 94.00 113 THR A O 1
ATOM 834 N N . ARG A 1 114 ? 5.394 9.145 -10.729 1.00 95.06 114 ARG A N 1
ATOM 835 C CA . ARG A 1 114 ? 4.036 9.411 -10.228 1.00 95.06 114 ARG A CA 1
ATOM 836 C C . ARG A 1 114 ? 3.596 8.416 -9.158 1.00 95.06 114 ARG A C 1
ATOM 838 O O . ARG A 1 114 ? 2.951 8.819 -8.194 1.00 95.06 114 ARG A O 1
ATOM 845 N N . ALA A 1 115 ? 3.981 7.147 -9.281 1.00 96.19 115 ALA A N 1
ATOM 846 C CA . ALA A 1 115 ? 3.760 6.150 -8.240 1.00 96.19 115 ALA A CA 1
ATOM 847 C C . ALA A 1 115 ? 4.545 6.505 -6.973 1.00 96.19 115 ALA A C 1
ATOM 849 O O . ALA A 1 115 ? 3.966 6.495 -5.890 1.00 96.19 115 ALA A O 1
ATOM 850 N N . ARG A 1 116 ? 5.820 6.907 -7.105 1.00 97.00 116 ARG A N 1
ATOM 851 C CA . ARG A 1 116 ? 6.635 7.397 -5.984 1.00 97.00 116 ARG A CA 1
ATOM 852 C C . ARG A 1 116 ? 5.952 8.557 -5.257 1.00 97.00 116 ARG A C 1
ATOM 854 O O . ARG A 1 116 ? 5.836 8.511 -4.037 1.00 97.00 116 ARG A O 1
ATOM 861 N N . GLN A 1 117 ? 5.480 9.567 -5.993 1.00 95.81 117 GLN A N 1
ATOM 862 C CA . GLN A 1 117 ? 4.757 10.714 -5.425 1.00 95.81 117 GLN A CA 1
ATOM 863 C C . GLN A 1 117 ? 3.501 10.274 -4.663 1.00 95.81 117 GLN A C 1
ATOM 865 O O . GLN A 1 117 ? 3.364 10.589 -3.484 1.00 95.81 117 GLN A O 1
ATOM 870 N N . GLY A 1 118 ? 2.632 9.481 -5.299 1.00 96.25 118 GLY A N 1
ATOM 871 C CA . GLY A 1 118 ? 1.392 9.018 -4.673 1.00 96.25 118 GLY A CA 1
ATOM 872 C C . GLY A 1 118 ? 1.625 8.158 -3.427 1.00 96.25 118 GLY A C 1
ATOM 873 O O . GLY A 1 118 ? 0.900 8.295 -2.444 1.00 96.25 118 GLY A O 1
ATOM 874 N N . VAL A 1 119 ? 2.651 7.299 -3.439 1.00 97.25 119 VAL A N 1
ATOM 875 C CA . VAL A 1 119 ? 3.045 6.494 -2.270 1.00 97.25 119 VAL A CA 1
ATOM 876 C C . VAL A 1 119 ? 3.563 7.382 -1.143 1.00 97.25 119 VAL A C 1
ATOM 878 O O . VAL A 1 119 ? 3.175 7.188 0.007 1.00 97.25 119 VAL A O 1
ATOM 881 N N . LEU A 1 120 ? 4.409 8.364 -1.459 1.00 96.31 120 LEU A N 1
ATOM 882 C CA . LEU A 1 120 ? 4.984 9.263 -0.465 1.00 96.31 120 LEU A CA 1
ATOM 883 C C . LEU A 1 120 ? 3.904 10.100 0.230 1.00 96.31 120 LEU A C 1
ATOM 885 O O . LEU A 1 120 ? 3.909 10.189 1.456 1.00 96.31 120 LEU A O 1
ATOM 889 N N . GLU A 1 121 ? 2.971 10.673 -0.531 1.00 96.06 121 GLU A N 1
ATOM 890 C CA . GLU A 1 121 ? 1.842 11.443 0.006 1.00 96.06 121 GLU A CA 1
ATOM 891 C C . GLU A 1 121 ? 0.974 10.576 0.928 1.00 96.06 121 GLU A C 1
ATOM 893 O O . GLU A 1 121 ? 0.751 10.929 2.088 1.00 96.06 121 GLU A O 1
ATOM 898 N N . PHE A 1 122 ? 0.565 9.396 0.450 1.00 95.69 122 PHE A N 1
ATOM 899 C CA . PHE A 1 122 ? -0.282 8.472 1.204 1.00 95.69 122 PHE A CA 1
ATOM 900 C C . PHE A 1 122 ? 0.374 7.980 2.500 1.00 95.69 122 PHE A C 1
ATOM 902 O O . PHE A 1 122 ? -0.246 8.000 3.565 1.00 95.69 122 PHE A O 1
ATOM 909 N N . LEU A 1 123 ? 1.635 7.543 2.440 1.00 96.00 123 LEU A N 1
ATOM 910 C CA . LEU A 1 123 ? 2.332 7.024 3.618 1.00 96.00 123 LEU A CA 1
ATOM 911 C C . LEU A 1 123 ? 2.700 8.134 4.606 1.00 96.00 123 LEU A C 1
ATOM 913 O O . LEU A 1 123 ? 2.750 7.879 5.809 1.00 96.00 123 LEU A O 1
ATOM 917 N N . THR A 1 124 ? 2.926 9.364 4.137 1.00 95.50 124 THR A N 1
ATOM 918 C CA . THR A 1 124 ? 3.140 10.516 5.026 1.00 95.50 124 THR A CA 1
ATOM 919 C C . THR A 1 124 ? 1.868 10.827 5.814 1.00 95.50 124 THR A C 1
ATOM 921 O O . THR A 1 124 ? 1.940 10.927 7.040 1.00 95.50 124 THR A O 1
ATOM 924 N N . GLU A 1 125 ? 0.701 10.861 5.157 1.00 94.62 125 GLU A N 1
ATOM 925 C CA . GLU A 1 125 ? -0.605 10.997 5.826 1.00 94.62 125 GLU A CA 1
ATOM 926 C C . GLU A 1 125 ? -0.820 9.887 6.871 1.00 94.62 125 GLU A C 1
ATOM 928 O O . GLU A 1 125 ? -1.183 10.167 8.020 1.00 94.62 125 GLU A O 1
ATOM 933 N N . CYS A 1 126 ? -0.534 8.629 6.509 1.00 92.88 126 CYS A N 1
ATOM 934 C CA . CYS A 1 126 ? -0.618 7.496 7.433 1.00 92.88 126 CYS A CA 1
ATOM 935 C C . CYS A 1 126 ? 0.318 7.673 8.636 1.00 92.88 126 CYS A C 1
ATOM 937 O O . CYS A 1 126 ? -0.103 7.512 9.781 1.00 92.88 126 CYS A O 1
ATOM 939 N N . CYS A 1 127 ? 1.584 8.028 8.400 1.00 92.38 127 CYS A N 1
ATOM 940 C CA . CYS A 1 127 ? 2.595 8.203 9.442 1.00 92.38 127 CYS A CA 1
ATOM 941 C C . CYS A 1 127 ? 2.211 9.317 10.427 1.00 92.38 127 CYS A C 1
ATOM 943 O O . CYS A 1 127 ? 2.320 9.148 11.645 1.00 92.38 127 CYS A O 1
ATOM 945 N N . GLU A 1 128 ? 1.723 10.447 9.917 1.00 93.00 128 GLU A N 1
ATOM 946 C CA . GLU A 1 128 ? 1.215 11.541 10.741 1.00 93.00 128 GLU A CA 1
ATOM 947 C C . GLU A 1 128 ? -0.001 11.125 11.557 1.00 93.00 128 GLU A C 1
ATOM 949 O O . GLU A 1 128 ? -0.069 11.414 12.753 1.00 93.00 128 GLU A O 1
ATOM 954 N N . THR A 1 129 ? -0.936 10.406 10.944 1.00 92.12 129 THR A N 1
ATOM 955 C CA . THR A 1 129 ? -2.139 9.937 11.627 1.00 92.12 129 THR A CA 1
ATOM 956 C C . THR A 1 129 ? -1.813 8.910 12.705 1.00 92.12 129 THR A C 1
ATOM 958 O O . THR A 1 129 ? -2.320 9.022 13.819 1.00 92.12 129 THR A O 1
ATOM 961 N N . LEU A 1 130 ? -0.901 7.973 12.442 1.00 89.81 130 LEU A N 1
ATOM 962 C CA . LEU A 1 130 ? -0.403 7.023 13.439 1.00 89.81 130 LEU A CA 1
ATOM 963 C C . LEU A 1 130 ? 0.301 7.733 14.601 1.00 89.81 130 LEU A C 1
ATOM 965 O O . LEU A 1 130 ? 0.120 7.345 15.754 1.00 89.81 130 LEU A O 1
ATOM 969 N N . ARG A 1 131 ? 1.064 8.801 14.331 1.00 89.50 131 ARG A N 1
ATOM 970 C CA . ARG A 1 131 ? 1.663 9.634 15.385 1.00 89.50 131 ARG A CA 1
ATOM 971 C C . ARG A 1 131 ? 0.584 10.299 16.238 1.00 89.50 131 ARG A C 1
ATOM 973 O O . ARG A 1 131 ? 0.645 10.192 17.457 1.00 89.50 131 ARG A O 1
ATOM 980 N N . LYS A 1 132 ? -0.431 10.898 15.608 1.00 89.94 132 LYS A N 1
ATOM 981 C CA . LYS A 1 132 ? -1.577 11.517 16.294 1.00 89.94 132 LYS A CA 1
ATOM 982 C C . LYS A 1 132 ? -2.340 10.512 17.153 1.00 89.94 132 LYS A C 1
ATOM 984 O O . LYS A 1 132 ? -2.623 10.795 18.306 1.00 89.94 132 LYS A O 1
ATOM 989 N N . ILE A 1 133 ? -2.600 9.310 16.640 1.00 87.94 133 ILE A N 1
ATOM 990 C CA . ILE A 1 133 ? -3.249 8.222 17.392 1.00 87.94 133 ILE A CA 1
ATOM 991 C C . ILE A 1 133 ? -2.477 7.876 18.676 1.00 87.94 133 ILE A C 1
ATOM 993 O O . ILE A 1 133 ? -3.104 7.530 19.676 1.00 87.94 133 ILE A O 1
ATOM 997 N N . ARG A 1 134 ? -1.139 7.976 18.646 1.00 84.19 134 ARG A N 1
ATOM 998 C CA . ARG A 1 134 ? -0.249 7.689 19.784 1.00 84.19 134 ARG A CA 1
ATOM 999 C C . ARG A 1 134 ? -0.148 8.837 20.784 1.00 84.19 134 ARG A C 1
ATOM 1001 O O . ARG A 1 134 ? 0.023 8.574 21.968 1.00 84.19 134 ARG A O 1
ATOM 1008 N N . SER A 1 135 ? -0.178 10.082 20.314 1.00 84.94 135 SER A N 1
ATOM 1009 C CA . SER A 1 135 ? 0.125 11.256 21.141 1.00 84.94 135 SER A CA 1
ATOM 1010 C C . SER A 1 135 ? -1.097 12.068 21.566 1.00 84.94 135 SER A C 1
ATOM 1012 O O . SER A 1 135 ? -1.009 12.826 22.526 1.00 84.94 135 SER A O 1
ATOM 1014 N N . GLU A 1 136 ? -2.211 11.981 20.838 1.00 85.31 136 GLU A N 1
ATOM 1015 C CA . GLU A 1 136 ? -3.425 12.749 21.121 1.00 85.31 136 GLU A CA 1
ATOM 1016 C C . GLU A 1 136 ? -4.362 12.003 22.073 1.00 85.31 136 GLU A C 1
ATOM 1018 O O . GLU A 1 136 ? -4.477 10.777 22.051 1.00 85.31 136 GLU A O 1
ATOM 1023 N N . GLU A 1 137 ? -5.104 12.773 22.866 1.00 84.56 137 GLU A N 1
ATOM 1024 C CA . GLU A 1 137 ? -6.181 12.260 23.704 1.00 84.56 137 GLU A CA 1
ATOM 1025 C C . GLU A 1 137 ? -7.276 11.594 22.835 1.00 84.56 137 GLU A C 1
ATOM 1027 O O . GLU A 1 137 ? -7.868 12.266 21.975 1.00 84.56 137 GLU A O 1
ATOM 1032 N N . PRO A 1 138 ? -7.591 10.296 23.042 1.00 84.19 138 PRO A N 1
ATOM 1033 C CA . PRO A 1 138 ? -8.545 9.558 22.210 1.00 84.19 138 PRO A CA 1
ATOM 1034 C C . PRO A 1 138 ? -9.925 10.219 22.109 1.00 84.19 138 PRO A C 1
ATOM 1036 O O . PRO A 1 138 ? -10.554 10.181 21.052 1.00 84.19 138 PRO A O 1
ATOM 1039 N N . GLN A 1 139 ? -10.377 10.878 23.177 1.00 85.50 139 GLN A N 1
ATOM 1040 C CA . GLN A 1 139 ? -11.671 11.552 23.271 1.00 85.50 139 GLN A CA 1
ATOM 1041 C C . GLN A 1 139 ? -11.846 12.617 22.181 1.00 85.50 139 GLN A C 1
ATOM 1043 O O . GLN A 1 139 ? -12.919 12.705 21.583 1.00 85.50 139 GLN A O 1
ATOM 1048 N N . ARG A 1 140 ? -10.795 13.378 21.849 1.00 86.25 140 ARG A N 1
ATOM 1049 C CA . ARG A 1 140 ? -10.859 14.393 20.781 1.00 86.25 140 ARG A CA 1
ATOM 1050 C C . ARG A 1 140 ? -11.101 13.760 19.415 1.00 86.25 140 ARG A C 1
ATOM 1052 O O . ARG A 1 140 ? -11.876 14.274 18.612 1.00 86.25 140 ARG A O 1
ATOM 1059 N N . ARG A 1 141 ? -10.468 12.614 19.159 1.00 87.81 141 ARG A N 1
ATOM 1060 C CA . ARG A 1 141 ? -10.632 11.871 17.903 1.00 87.81 141 ARG A CA 1
ATOM 1061 C C . ARG A 1 141 ? -12.000 11.197 17.812 1.00 87.81 141 ARG A C 1
ATOM 1063 O O . ARG A 1 141 ? -12.584 11.177 16.729 1.00 87.81 141 ARG A O 1
ATOM 1070 N N . VAL A 1 142 ? -12.542 10.724 18.937 1.00 87.50 142 VAL A N 1
ATOM 1071 C CA . VAL A 1 142 ? -13.929 10.231 19.033 1.00 87.50 142 VAL A CA 1
ATOM 1072 C C . VAL A 1 142 ? -14.922 11.352 18.707 1.00 87.50 142 VAL A C 1
ATOM 1074 O O . VAL A 1 142 ? -15.780 11.170 17.849 1.00 87.50 142 VAL A O 1
ATOM 1077 N N . GLN A 1 143 ? -14.756 12.544 19.292 1.00 84.38 143 GLN A N 1
ATOM 1078 C CA . GLN A 1 143 ? -15.593 13.724 19.002 1.00 84.38 143 GLN A CA 1
ATOM 1079 C C . GLN A 1 143 ? -15.499 14.207 17.541 1.00 84.38 143 GLN A C 1
ATOM 1081 O O . GLN A 1 143 ? -16.408 14.870 17.034 1.00 84.38 143 GLN A O 1
ATOM 1086 N N . ALA A 1 144 ? -14.396 13.901 16.857 1.00 84.50 144 ALA A N 1
ATOM 1087 C CA . ALA A 1 144 ? -14.213 14.169 15.433 1.00 84.50 144 ALA A CA 1
ATOM 1088 C C . ALA A 1 144 ? -14.756 13.047 14.523 1.00 84.50 144 ALA A C 1
ATOM 1090 O O . ALA A 1 144 ? -14.707 13.180 13.303 1.00 84.50 144 ALA A O 1
ATOM 1091 N N . GLY A 1 145 ? -15.250 11.936 15.084 1.00 85.88 145 GLY A N 1
ATOM 1092 C CA . GLY A 1 145 ? -15.703 10.768 14.320 1.00 85.88 145 GLY A CA 1
ATOM 1093 C C . GLY A 1 145 ? -14.570 9.971 13.659 1.00 85.88 145 GLY A C 1
ATOM 1094 O O . GLY A 1 145 ? -14.826 9.184 12.748 1.00 85.88 145 GLY A O 1
ATOM 1095 N N . LEU A 1 146 ? -13.322 10.182 14.092 1.00 89.62 146 LEU A N 1
ATOM 1096 C CA . LEU A 1 146 ? -12.111 9.551 13.548 1.00 89.62 146 LEU A CA 1
ATOM 1097 C C . LEU A 1 146 ? -11.684 8.303 14.331 1.00 89.62 146 LEU A C 1
ATOM 1099 O O . LEU A 1 146 ? -10.805 7.576 13.872 1.00 89.62 146 LEU A O 1
ATOM 1103 N N . THR A 1 147 ? -12.281 8.067 15.499 1.00 89.12 147 THR A N 1
ATOM 1104 C CA . THR A 1 147 ? -11.997 6.920 16.366 1.00 89.12 147 THR A CA 1
ATOM 1105 C C . THR A 1 147 ? -13.300 6.371 16.946 1.00 89.12 147 THR A C 1
ATOM 1107 O O . THR A 1 147 ? -14.173 7.140 17.342 1.00 89.12 147 THR A O 1
ATOM 1110 N N . GLN A 1 148 ? -13.419 5.046 17.034 1.00 88.06 148 GLN A N 1
ATOM 1111 C CA . GLN A 1 148 ? -14.448 4.352 17.810 1.00 88.06 148 GLN A CA 1
ATOM 1112 C C . GLN A 1 148 ? -13.784 3.459 18.857 1.00 88.06 148 GLN A C 1
ATOM 1114 O O . GLN A 1 148 ? -12.877 2.690 18.547 1.00 88.06 148 GLN A O 1
ATOM 1119 N N . MET A 1 149 ? -14.234 3.580 20.103 1.00 86.38 149 MET A N 1
ATOM 1120 C CA . MET A 1 149 ? -13.713 2.856 21.264 1.00 86.38 149 MET A CA 1
ATOM 1121 C C . MET A 1 149 ? -14.753 1.851 21.758 1.00 86.38 149 MET A C 1
ATOM 1123 O O . MET A 1 149 ? -15.947 2.049 21.546 1.00 86.38 149 MET A O 1
ATOM 1127 N N . GLY A 1 150 ? -14.323 0.805 22.467 1.00 82.62 150 GLY A N 1
ATOM 1128 C CA . GLY A 1 150 ? -15.265 -0.140 23.075 1.00 82.62 150 GLY A CA 1
ATOM 1129 C C . GLY A 1 150 ? -16.007 -1.008 22.057 1.00 82.62 150 GLY A C 1
ATOM 1130 O O . GLY A 1 150 ? -17.099 -1.484 22.344 1.00 82.62 150 GLY A O 1
ATOM 1131 N N . VAL A 1 151 ? -15.452 -1.163 20.856 1.00 85.81 151 VAL A N 1
ATOM 1132 C CA . VAL A 1 151 ? -16.090 -1.849 19.735 1.00 85.81 151 VAL A CA 1
ATOM 1133 C C . VAL A 1 151 ? -16.211 -3.341 20.016 1.00 85.81 151 VAL A C 1
ATOM 1135 O O . VAL A 1 151 ? -15.257 -3.979 20.451 1.00 85.81 151 VAL A O 1
ATOM 1138 N N . VAL A 1 152 ? -17.358 -3.911 19.659 1.00 84.81 152 VAL A N 1
ATOM 1139 C CA . VAL A 1 152 ? -17.536 -5.359 19.520 1.00 84.81 152 VAL A CA 1
ATOM 1140 C C . VAL A 1 152 ? -17.840 -5.655 18.057 1.00 84.81 152 VAL A C 1
ATOM 1142 O O . VAL A 1 152 ? -18.660 -4.972 17.444 1.00 84.81 152 VAL A O 1
ATOM 1145 N N . PHE A 1 153 ? -17.176 -6.651 17.477 1.00 86.06 153 PHE A N 1
ATOM 1146 C CA . PHE A 1 153 ? -17.427 -7.045 16.094 1.00 86.06 153 PHE A CA 1
ATOM 1147 C C . PHE A 1 153 ? -18.566 -8.054 15.998 1.00 86.06 153 PHE A C 1
ATOM 1149 O O . PHE A 1 153 ? -18.658 -8.989 16.789 1.00 86.06 153 PHE A O 1
ATOM 1156 N N . VAL A 1 154 ? -19.403 -7.883 14.979 1.00 88.00 154 VAL A N 1
ATOM 1157 C CA . VAL A 1 154 ? -20.420 -8.851 14.563 1.00 88.00 154 VAL A CA 1
ATOM 1158 C C . VAL A 1 154 ? -20.173 -9.190 13.096 1.00 88.00 154 VAL A C 1
ATOM 1160 O O . VAL A 1 154 ? -19.729 -8.338 12.325 1.00 88.00 154 VAL A O 1
ATOM 1163 N N . GLN A 1 155 ? -20.445 -10.429 12.692 1.00 88.38 155 GLN A N 1
ATOM 1164 C CA . GLN A 1 155 ? -20.349 -10.827 11.288 1.00 88.38 155 GLN A CA 1
ATOM 1165 C C . GLN A 1 155 ? -21.281 -9.958 10.424 1.00 88.38 155 GLN A C 1
ATOM 1167 O O . GLN A 1 155 ? -22.447 -9.762 10.768 1.00 88.38 155 GLN A O 1
ATOM 1172 N N . GLY A 1 156 ? -20.752 -9.406 9.330 1.00 86.00 156 GLY A N 1
ATOM 1173 C CA . GLY A 1 156 ? -21.536 -8.695 8.319 1.00 86.00 156 GLY A CA 1
ATOM 1174 C C . GLY A 1 156 ? -22.181 -9.642 7.305 1.00 86.00 156 GLY A C 1
ATOM 1175 O O . GLY A 1 156 ? -22.028 -10.860 7.389 1.00 86.00 156 GLY A O 1
ATOM 1176 N N . ASP A 1 157 ? -22.856 -9.074 6.304 1.00 85.50 157 ASP A N 1
ATOM 1177 C CA . ASP A 1 157 ? -23.592 -9.848 5.292 1.00 85.50 157 ASP A CA 1
ATOM 1178 C C . ASP A 1 157 ? -22.671 -10.747 4.451 1.00 85.50 157 ASP A C 1
ATOM 1180 O O . ASP A 1 157 ? -23.066 -11.831 4.018 1.00 85.50 157 ASP A O 1
ATOM 1184 N N . LYS A 1 158 ? -21.422 -10.317 4.224 1.00 85.81 158 LYS A N 1
ATOM 1185 C CA . LYS A 1 158 ? -20.389 -11.133 3.570 1.00 85.81 158 LYS A CA 1
ATOM 1186 C C . LYS A 1 158 ? -19.410 -11.700 4.585 1.00 85.81 158 LYS A C 1
ATOM 1188 O O . LYS A 1 158 ? -19.051 -11.030 5.547 1.00 85.81 158 LYS A O 1
ATOM 1193 N N . ALA A 1 159 ? -18.856 -12.877 4.289 1.00 78.31 159 ALA A N 1
ATOM 1194 C CA . ALA A 1 159 ? -17.865 -13.551 5.136 1.00 78.31 159 ALA A CA 1
ATOM 1195 C C . ALA A 1 159 ? -16.644 -12.673 5.486 1.00 78.31 159 ALA A C 1
ATOM 1197 O O . ALA A 1 159 ? -16.094 -12.779 6.577 1.00 78.31 159 ALA A O 1
ATOM 1198 N N . SER A 1 160 ? -16.230 -11.777 4.583 1.00 81.62 160 SER A N 1
ATOM 1199 C CA . SER A 1 160 ? -15.094 -10.872 4.806 1.00 81.62 160 SER A CA 1
ATOM 1200 C C . SER A 1 160 ? -15.449 -9.563 5.523 1.00 81.62 160 SER A C 1
ATOM 1202 O O . SER A 1 160 ? -14.554 -8.758 5.769 1.00 81.62 160 SER A O 1
ATOM 1204 N N . GLU A 1 161 ? -16.732 -9.297 5.762 1.00 88.94 161 GLU A N 1
ATOM 1205 C CA . GLU A 1 161 ? -17.231 -8.039 6.318 1.00 88.94 161 GLU A CA 1
ATOM 1206 C C . GLU A 1 161 ? -17.540 -8.194 7.809 1.00 88.94 161 GLU A C 1
ATOM 1208 O O . GLU A 1 161 ? -18.113 -9.190 8.248 1.00 88.94 161 GLU A O 1
ATOM 1213 N N . LEU A 1 162 ? -17.177 -7.180 8.588 1.00 88.75 162 LEU A N 1
ATOM 1214 C CA . LEU A 1 162 ? -17.468 -7.083 10.008 1.00 88.75 162 LEU A CA 1
ATOM 1215 C C . LEU A 1 162 ? -18.275 -5.821 10.264 1.00 88.75 162 LEU A C 1
ATOM 1217 O O . LEU A 1 162 ? -17.836 -4.709 9.964 1.00 88.75 162 LEU A O 1
ATOM 1221 N N . LYS A 1 163 ? -19.451 -6.000 10.851 1.00 89.81 163 LYS A N 1
ATOM 1222 C CA . LYS A 1 163 ? -20.252 -4.911 11.383 1.00 89.81 163 LYS A CA 1
ATOM 1223 C C . LYS A 1 163 ? -19.671 -4.491 12.728 1.00 89.81 163 LYS A C 1
ATOM 1225 O O . LYS A 1 163 ? -19.445 -5.314 13.614 1.00 89.81 163 LYS A O 1
ATOM 1230 N N . VAL A 1 164 ? -19.442 -3.196 12.873 1.00 86.50 164 VAL A N 1
ATOM 1231 C CA . VAL A 1 164 ? -18.935 -2.592 14.099 1.00 86.50 164 VAL A CA 1
ATOM 1232 C C . VAL A 1 164 ? -20.125 -2.319 15.015 1.00 86.50 164 VAL A C 1
ATOM 1234 O O . VAL A 1 164 ? -20.973 -1.474 14.718 1.00 86.50 164 VAL A O 1
ATOM 1237 N N . GLY A 1 165 ? -20.232 -3.085 16.100 1.00 74.75 165 GLY A N 1
ATOM 1238 C CA . GLY A 1 165 ? -21.241 -2.892 17.134 1.00 74.75 165 GLY A CA 1
ATOM 1239 C C . GLY A 1 165 ? -21.015 -1.564 17.850 1.00 74.75 165 GLY A C 1
ATOM 1240 O O . GLY A 1 165 ? -19.903 -1.276 18.294 1.00 74.75 165 GLY A O 1
ATOM 1241 N N . GLN A 1 166 ? -22.062 -0.742 17.940 1.00 63.53 166 GLN A N 1
ATOM 1242 C CA . GLN A 1 166 ? -21.990 0.543 18.628 1.00 63.53 166 GLN A CA 1
ATOM 1243 C C . GLN A 1 166 ? -21.826 0.317 20.134 1.00 63.53 166 GLN A C 1
ATOM 1245 O O . GLN A 1 166 ? -22.739 -0.182 20.788 1.00 63.53 166 GLN A O 1
ATOM 1250 N N . SER A 1 167 ? -20.695 0.747 20.693 1.00 50.22 167 SER A N 1
ATOM 1251 C CA . SER A 1 167 ? -20.683 1.226 22.074 1.00 50.22 167 SER A CA 1
ATOM 1252 C C . SER A 1 167 ? -21.202 2.666 22.064 1.00 50.22 167 SER A C 1
ATOM 1254 O O . SER A 1 167 ? -20.855 3.450 21.181 1.00 50.22 167 SER A O 1
ATOM 1256 N N . GLN A 1 168 ? -22.118 2.970 22.976 1.00 46.47 168 GLN A N 1
ATOM 1257 C CA . GLN A 1 168 ? -22.925 4.189 23.055 1.00 46.47 168 GLN A CA 1
ATOM 1258 C C . GLN A 1 168 ? -22.109 5.494 22.929 1.00 46.47 168 GLN A C 1
ATOM 1260 O O . GLN A 1 168 ? -21.642 6.011 23.933 1.00 46.47 168 GLN A O 1
ATOM 1265 N N . ALA A 1 169 ? -21.952 6.058 21.728 1.00 44.09 169 ALA A N 1
ATOM 1266 C CA . ALA A 1 169 ? -21.641 7.481 21.517 1.00 44.09 169 ALA A CA 1
ATOM 1267 C C . ALA A 1 169 ? -21.545 7.793 20.017 1.00 44.09 169 ALA A C 1
ATOM 1269 O O . ALA A 1 169 ? -20.472 7.682 19.434 1.00 44.09 169 ALA A O 1
ATOM 1270 N N . SER A 1 170 ? -22.662 8.163 19.388 1.00 46.53 170 SER A N 1
ATOM 1271 C CA . SER A 1 170 ? -22.739 9.150 18.290 1.00 46.53 170 SER A CA 1
ATOM 1272 C C . SER A 1 170 ? -24.059 8.950 17.546 1.00 46.53 170 SER A C 1
ATOM 1274 O O . SER A 1 170 ? -24.116 8.332 16.483 1.00 46.53 170 SER A O 1
ATOM 1276 N N . MET A 1 171 ? -25.150 9.435 18.144 1.00 46.84 171 MET A N 1
ATOM 1277 C CA . MET A 1 171 ? -26.396 9.676 17.405 1.00 46.84 171 MET A CA 1
ATOM 1278 C C . MET A 1 171 ? -26.368 11.017 16.659 1.00 46.84 171 MET A C 1
ATOM 1280 O O . MET A 1 171 ? -27.219 11.261 15.814 1.00 46.84 171 MET A O 1
ATOM 1284 N N . GLU A 1 172 ? -25.369 11.865 16.900 1.00 50.31 172 GLU A N 1
ATOM 1285 C CA . GLU A 1 172 ? -25.346 13.232 16.392 1.00 50.31 172 GLU A CA 1
ATOM 1286 C C . GLU A 1 172 ? -23.912 13.640 16.045 1.00 50.31 172 GLU A C 1
ATOM 1288 O O . GLU A 1 172 ? -23.129 14.013 16.912 1.00 50.31 172 GLU A O 1
ATOM 1293 N N . SER A 1 173 ? -23.535 13.587 14.767 1.00 45.81 173 SER A N 1
ATOM 1294 C CA . SER A 1 173 ? -22.689 14.649 14.214 1.00 45.81 173 SER A CA 1
ATOM 1295 C C . SER A 1 173 ? -22.765 14.676 12.689 1.00 45.81 173 SER A C 1
ATOM 1297 O O . SER A 1 173 ? -22.597 13.667 11.999 1.00 45.81 173 SER A O 1
ATOM 1299 N N . ASP A 1 174 ? -22.979 15.886 12.185 1.00 47.94 174 ASP A N 1
ATOM 1300 C CA . ASP A 1 174 ? -22.898 16.328 10.788 1.00 47.94 174 ASP A CA 1
ATOM 1301 C C . ASP A 1 174 ? -21.437 16.407 10.280 1.00 47.94 174 ASP A C 1
ATOM 1303 O O . ASP A 1 174 ? -21.109 17.099 9.316 1.00 47.94 174 ASP A O 1
ATOM 1307 N N . ARG A 1 175 ? -20.499 15.741 10.968 1.00 56.69 175 ARG A N 1
ATOM 1308 C CA . ARG A 1 175 ? -19.063 15.793 10.673 1.00 56.69 175 ARG A CA 1
ATOM 1309 C C . ARG A 1 175 ? -18.664 14.619 9.779 1.00 56.69 175 ARG A C 1
ATOM 1311 O O . ARG A 1 175 ? -19.101 13.490 9.998 1.00 56.69 175 ARG A O 1
ATOM 1318 N N . ARG A 1 176 ? -17.783 14.873 8.798 1.00 65.69 176 ARG A N 1
ATOM 1319 C CA . ARG A 1 176 ? -17.109 13.822 8.009 1.00 65.69 176 ARG A CA 1
ATOM 1320 C C . ARG A 1 176 ? -16.200 12.997 8.928 1.00 65.69 176 ARG A C 1
ATOM 1322 O O . ARG A 1 176 ? -15.029 13.325 9.094 1.00 65.69 176 ARG A O 1
ATOM 1329 N N . GLY A 1 177 ? -16.756 11.959 9.545 1.00 81.69 177 GLY A N 1
ATOM 1330 C CA . GLY A 1 177 ? -16.001 10.939 10.268 1.00 81.69 177 GLY A CA 1
ATOM 1331 C C . GLY A 1 177 ? -15.317 9.954 9.314 1.00 81.69 177 GLY A C 1
ATOM 1332 O O . GLY A 1 177 ? -14.824 10.326 8.246 1.00 81.69 177 GLY A O 1
ATOM 1333 N N . MET A 1 178 ? -15.288 8.679 9.700 1.00 89.81 178 MET A N 1
ATOM 1334 C CA . MET A 1 178 ? -14.918 7.575 8.807 1.00 89.81 178 MET A CA 1
ATOM 1335 C C . MET A 1 178 ? -15.908 7.457 7.638 1.00 89.81 178 MET A C 1
ATOM 1337 O O . MET A 1 178 ? -17.112 7.337 7.857 1.00 89.81 178 MET A O 1
ATOM 1341 N N . MET A 1 179 ? -15.379 7.477 6.415 1.00 90.44 179 MET A N 1
ATOM 1342 C CA . MET A 1 179 ? -16.115 7.423 5.153 1.00 90.44 179 MET A CA 1
ATOM 1343 C C . MET A 1 179 ? -15.814 6.121 4.403 1.00 90.44 179 MET A C 1
ATOM 1345 O O . MET A 1 179 ? -14.767 5.503 4.597 1.00 90.44 179 MET A O 1
ATOM 1349 N N . LYS A 1 180 ? -16.700 5.713 3.492 1.00 91.25 180 LYS A N 1
ATOM 1350 C CA . LYS A 1 180 ? -16.485 4.551 2.625 1.00 91.25 180 LYS A CA 1
ATOM 1351 C C . LYS A 1 180 ? -15.181 4.694 1.833 1.00 91.25 180 LYS A C 1
ATOM 1353 O O . LYS A 1 180 ? -14.974 5.685 1.136 1.00 91.25 180 LYS A O 1
ATOM 1358 N N . GLY A 1 181 ? -14.348 3.657 1.877 1.00 89.81 181 GLY A N 1
ATOM 1359 C CA . GLY A 1 181 ? -13.047 3.600 1.217 1.00 89.81 181 GLY A CA 1
ATOM 1360 C C . GLY A 1 181 ? -11.887 4.180 2.034 1.00 89.81 181 GLY A C 1
ATOM 1361 O O . GLY A 1 181 ? -10.743 4.133 1.572 1.00 89.81 181 GLY A O 1
ATOM 1362 N N . ASP A 1 182 ? -12.149 4.704 3.235 1.00 91.81 182 ASP A N 1
ATOM 1363 C CA . ASP A 1 182 ? -11.090 5.015 4.194 1.00 91.81 182 ASP A CA 1
ATOM 1364 C C . ASP A 1 182 ? -10.414 3.726 4.681 1.00 91.81 182 ASP A C 1
ATOM 1366 O O . ASP A 1 182 ? -11.062 2.694 4.880 1.00 91.81 182 ASP A O 1
ATOM 1370 N N . SER A 1 183 ? -9.104 3.809 4.912 1.00 92.19 183 SER A N 1
ATOM 1371 C CA . SER A 1 183 ? -8.360 2.796 5.658 1.00 92.19 183 SER A CA 1
ATOM 1372 C C . SER A 1 183 ? -8.479 3.085 7.150 1.00 92.19 183 SER A C 1
ATOM 1374 O O . SER A 1 183 ? -8.345 4.234 7.592 1.00 92.19 183 SER A O 1
ATOM 1376 N N . VAL A 1 184 ? -8.739 2.037 7.923 1.00 92.25 184 VAL A N 1
ATOM 1377 C CA . VAL A 1 184 ? -8.841 2.069 9.378 1.00 92.25 184 VAL A CA 1
ATOM 1378 C C . VAL A 1 184 ? -7.918 1.031 10.002 1.00 92.25 184 VAL A C 1
ATOM 1380 O O . VAL A 1 184 ? -7.670 -0.036 9.444 1.00 92.25 184 VAL A O 1
ATOM 1383 N N . GLY A 1 185 ? -7.418 1.350 11.186 1.00 90.19 185 GLY A N 1
ATOM 1384 C CA . GLY A 1 185 ? -6.643 0.452 12.017 1.00 90.19 185 GLY A CA 1
ATOM 1385 C C . GLY A 1 185 ? -7.514 -0.112 13.123 1.00 90.19 185 GLY A C 1
ATOM 1386 O O . GLY A 1 185 ? -8.159 0.649 13.841 1.00 90.19 185 GLY A O 1
ATOM 1387 N N . VAL A 1 186 ? -7.518 -1.432 13.273 1.00 87.94 186 VAL A N 1
ATOM 1388 C CA . VAL A 1 186 ? -8.167 -2.127 14.383 1.00 87.94 186 VAL A CA 1
ATOM 1389 C C . VAL A 1 186 ? -7.115 -2.597 15.377 1.00 87.94 186 VAL A C 1
ATOM 1391 O O . VAL A 1 186 ? -6.115 -3.202 14.991 1.00 87.94 186 VAL A O 1
ATOM 1394 N N . SER A 1 187 ? -7.365 -2.345 16.660 1.00 83.12 187 SER A N 1
ATOM 1395 C CA . SER A 1 187 ? -6.517 -2.791 17.768 1.00 83.12 187 SER A CA 1
ATOM 1396 C C . SER A 1 187 ? -7.350 -3.243 18.968 1.00 83.12 187 SER A C 1
ATOM 1398 O O . SER A 1 187 ? -8.474 -2.777 19.164 1.00 83.12 187 SER A O 1
ATOM 1400 N N . ALA A 1 188 ? -6.806 -4.147 19.785 1.00 76.00 188 ALA A N 1
ATOM 1401 C CA . ALA A 1 188 ? -7.382 -4.470 21.090 1.00 76.00 188 ALA A CA 1
ATOM 1402 C C . ALA A 1 188 ? -7.150 -3.309 22.076 1.00 76.00 188 ALA A C 1
ATOM 1404 O O . ALA A 1 188 ? -6.113 -2.635 22.036 1.00 76.00 188 ALA A O 1
ATOM 1405 N N . HIS A 1 189 ? -8.105 -3.055 22.970 1.00 64.31 189 HIS A N 1
ATOM 1406 C CA . HIS A 1 189 ? -7.973 -2.029 24.004 1.00 64.31 189 HIS A CA 1
ATOM 1407 C C . HIS A 1 189 ? -6.838 -2.409 24.983 1.00 64.31 189 HIS A C 1
ATOM 1409 O O . HIS A 1 189 ? -6.989 -3.358 25.743 1.00 64.31 189 HIS A O 1
ATOM 1415 N N . GLY A 1 190 ? -5.686 -1.709 24.940 1.00 54.53 190 GLY A N 1
ATOM 1416 C CA . GLY A 1 190 ? -4.564 -1.926 25.884 1.00 54.53 190 GLY A CA 1
ATOM 1417 C C . GLY A 1 190 ? -3.114 -1.988 25.349 1.00 54.53 190 GLY A C 1
ATOM 1418 O O . GLY A 1 190 ? -2.219 -2.175 26.154 1.00 54.53 190 GLY A O 1
ATOM 1419 N N . TRP A 1 191 ? -2.860 -1.808 24.044 1.00 57.12 191 TRP A N 1
ATOM 1420 C CA . TRP A 1 191 ? -1.555 -1.531 23.372 1.00 57.12 191 TRP A CA 1
ATOM 1421 C C . TRP A 1 191 ? -0.241 -2.229 23.845 1.00 57.12 191 TRP A C 1
ATOM 1423 O O . TRP A 1 191 ? 0.375 -1.837 24.829 1.00 57.12 191 TRP A O 1
ATOM 1433 N N . SER A 1 192 ? 0.357 -3.021 22.934 1.00 45.22 192 SER A N 1
ATOM 1434 C CA . SER A 1 192 ? 1.773 -2.893 22.513 1.00 45.22 192 SER A CA 1
ATOM 1435 C C . SER A 1 192 ? 1.877 -3.124 20.993 1.00 45.22 192 SER A C 1
ATOM 1437 O O . SER A 1 192 ? 1.488 -4.180 20.499 1.00 45.22 192 SER A O 1
ATOM 1439 N N . TRP A 1 193 ? 2.329 -2.128 20.224 1.00 52.22 193 TRP A N 1
ATOM 1440 C CA . TRP A 1 193 ? 2.088 -2.037 18.766 1.00 52.22 193 TRP A CA 1
ATOM 1441 C C . TRP A 1 193 ? 3.100 -2.723 17.853 1.00 52.22 193 TRP A C 1
ATOM 1443 O O . TRP A 1 193 ? 3.141 -2.452 16.660 1.00 52.22 193 TRP A O 1
ATOM 1453 N N . SER A 1 194 ? 3.893 -3.650 18.373 1.00 43.72 194 SER A N 1
ATOM 1454 C CA . SER A 1 194 ? 4.788 -4.445 17.531 1.00 43.72 194 SER A CA 1
ATOM 1455 C C . SER A 1 194 ? 4.077 -5.600 16.810 1.00 43.72 194 SER A C 1
ATOM 1457 O O . SER A 1 194 ? 4.584 -6.070 15.795 1.00 43.72 194 SER A O 1
ATOM 1459 N N . GLU A 1 195 ? 2.894 -6.038 17.271 1.00 50.25 195 GLU A N 1
ATOM 1460 C CA . GLU A 1 195 ? 2.215 -7.229 16.720 1.00 50.25 195 GLU A CA 1
ATOM 1461 C C . GLU A 1 195 ? 0.709 -7.062 16.397 1.00 50.25 195 GLU A C 1
ATOM 1463 O O . GLU A 1 195 ? 0.088 -8.015 15.931 1.00 50.25 195 GLU A O 1
ATOM 1468 N N . GLY A 1 196 ? 0.105 -5.878 16.600 1.00 57.06 196 GLY A N 1
ATOM 1469 C CA . GLY A 1 196 ? -1.346 -5.777 16.854 1.00 57.06 196 GLY A CA 1
ATOM 1470 C C . GLY A 1 196 ? -2.192 -4.761 16.072 1.00 57.06 196 GLY A C 1
ATOM 1471 O O . GLY A 1 196 ? -3.359 -4.607 16.431 1.00 57.06 196 GLY A O 1
ATOM 1472 N N . LEU A 1 197 ? -1.669 -4.068 15.047 1.00 75.94 197 LEU A N 1
ATOM 1473 C CA . LEU A 1 197 ? -2.507 -3.252 14.155 1.00 75.94 197 LEU A CA 1
ATOM 1474 C C . LEU A 1 197 ? -3.005 -4.089 12.980 1.00 75.94 197 LEU A C 1
ATOM 1476 O O . LEU A 1 197 ? -2.220 -4.575 12.167 1.00 75.94 197 LEU A O 1
ATOM 1480 N N . LEU A 1 198 ? -4.322 -4.222 12.866 1.00 83.12 198 LEU A N 1
ATOM 1481 C CA . LEU A 1 198 ? -4.950 -4.867 11.722 1.00 83.12 198 LEU A CA 1
ATOM 1482 C C . LEU A 1 198 ? -5.580 -3.807 10.837 1.00 83.12 198 LEU A C 1
ATOM 1484 O O . LEU A 1 198 ? -6.482 -3.085 11.257 1.00 83.12 198 LEU A O 1
ATOM 1488 N N . GLU A 1 199 ? -5.101 -3.716 9.606 1.00 87.75 199 GLU A N 1
ATOM 1489 C CA . GLU A 1 199 ? -5.649 -2.777 8.642 1.00 87.75 199 GLU A CA 1
ATOM 1490 C C . GLU A 1 199 ? -6.954 -3.310 8.029 1.00 87.75 199 GLU A C 1
ATOM 1492 O O . GLU A 1 199 ? -7.039 -4.467 7.606 1.00 87.75 199 GLU A O 1
ATOM 1497 N N . ALA A 1 200 ? -7.961 -2.448 7.936 1.00 89.81 200 ALA A N 1
ATOM 1498 C CA . ALA A 1 200 ? -9.220 -2.715 7.259 1.00 89.81 200 ALA A CA 1
ATOM 1499 C C . ALA A 1 200 ? -9.665 -1.518 6.409 1.00 89.81 200 ALA A C 1
ATOM 1501 O O . ALA A 1 200 ? -9.215 -0.391 6.596 1.00 89.81 200 ALA A O 1
ATOM 1502 N N . GLU A 1 201 ? -10.577 -1.764 5.477 1.00 92.25 201 GLU A N 1
ATOM 1503 C CA . GLU A 1 201 ? -11.254 -0.748 4.675 1.00 92.25 201 GLU A CA 1
ATOM 1504 C C . GLU A 1 201 ? -12.686 -0.554 5.179 1.00 92.25 201 GLU A C 1
ATOM 1506 O O . GLU A 1 201 ? -13.389 -1.526 5.465 1.00 92.25 201 GLU A O 1
ATOM 1511 N N . VAL A 1 202 ? -13.147 0.694 5.238 1.00 92.81 202 VAL A N 1
ATOM 1512 C CA . VAL A 1 202 ? -14.553 1.021 5.499 1.00 92.81 202 VAL A CA 1
ATOM 1513 C C . VAL A 1 202 ? -15.390 0.724 4.254 1.00 92.81 202 VAL A C 1
ATOM 1515 O O . VAL A 1 202 ? -15.270 1.387 3.227 1.00 92.81 202 VAL A O 1
ATOM 1518 N N . VAL A 1 203 ? -16.288 -0.252 4.344 1.00 92.06 203 VAL A N 1
ATOM 1519 C CA . VAL A 1 203 ? -17.199 -0.646 3.255 1.00 92.06 203 VAL A CA 1
ATOM 1520 C C . VAL A 1 203 ? -18.501 0.153 3.303 1.00 92.06 203 VAL A C 1
ATOM 1522 O O . VAL A 1 203 ? -19.070 0.495 2.260 1.00 92.06 203 VAL A O 1
ATOM 1525 N N . MET A 1 204 ? -18.965 0.458 4.515 1.00 89.19 204 MET A N 1
ATOM 1526 C CA . MET A 1 204 ? -20.189 1.207 4.784 1.00 89.19 204 MET A CA 1
ATOM 1527 C C . MET A 1 204 ? -20.000 2.060 6.036 1.00 89.19 204 MET A C 1
ATOM 1529 O O . MET A 1 204 ? -19.355 1.626 6.982 1.00 89.19 204 MET A O 1
ATOM 1533 N N . GLU A 1 205 ? -20.554 3.268 6.031 1.00 86.69 205 GLU A N 1
ATOM 1534 C CA . GLU A 1 205 ? -20.367 4.260 7.100 1.00 86.69 205 GLU A CA 1
ATOM 1535 C C . GLU A 1 205 ? -21.406 4.108 8.214 1.00 86.69 205 GLU A C 1
ATOM 1537 O O . GLU A 1 205 ? -21.099 4.280 9.394 1.00 86.69 205 GLU A O 1
ATOM 1542 N N . ARG A 1 206 ? -22.655 3.803 7.836 1.00 84.00 206 ARG A N 1
ATOM 1543 C CA . ARG A 1 206 ? -23.807 3.711 8.739 1.00 84.00 206 ARG A CA 1
ATOM 1544 C C . ARG A 1 206 ? -24.736 2.565 8.297 1.00 84.00 206 ARG A C 1
ATOM 1546 O O . ARG A 1 206 ? -25.421 2.725 7.290 1.00 84.00 206 ARG A O 1
ATOM 1553 N N . PRO A 1 207 ? -24.785 1.436 9.031 1.00 83.88 207 PRO A N 1
ATOM 1554 C CA . PRO A 1 207 ? -23.883 1.080 10.129 1.00 83.88 207 PRO A CA 1
ATOM 1555 C C . PRO A 1 207 ? -22.426 0.984 9.650 1.00 83.88 207 PRO A C 1
ATOM 1557 O O . PRO A 1 207 ? -22.182 0.710 8.476 1.00 83.88 207 PRO A O 1
ATOM 1560 N N . LEU A 1 208 ? -21.463 1.201 10.551 1.00 88.62 208 LEU A N 1
ATOM 1561 C CA . LEU A 1 208 ? -20.054 1.059 10.195 1.00 88.62 208 LEU A CA 1
ATOM 1562 C C . LEU A 1 208 ? -19.757 -0.421 9.908 1.00 88.62 208 LEU A C 1
ATOM 1564 O O . LEU A 1 208 ? -19.911 -1.277 10.781 1.00 88.62 208 LEU A O 1
ATOM 1568 N N . ILE A 1 209 ? -19.353 -0.716 8.674 1.00 91.38 209 ILE A N 1
ATOM 1569 C CA . ILE A 1 209 ? -18.929 -2.043 8.225 1.00 91.38 209 ILE A CA 1
ATOM 1570 C C . ILE A 1 209 ? -17.513 -1.917 7.695 1.00 91.38 209 ILE A C 1
ATOM 1572 O O . ILE A 1 209 ? -17.246 -1.084 6.825 1.00 91.38 209 ILE A O 1
ATOM 1576 N N . ILE A 1 210 ? -16.624 -2.767 8.192 1.00 92.50 210 ILE A N 1
ATOM 1577 C CA . ILE A 1 210 ? -15.236 -2.835 7.750 1.00 92.50 210 ILE A CA 1
ATOM 1578 C C . ILE A 1 210 ? -14.950 -4.182 7.092 1.00 92.50 210 ILE A C 1
ATOM 1580 O O . ILE A 1 210 ? -15.589 -5.189 7.392 1.00 92.50 210 ILE A O 1
ATOM 1584 N N . LYS A 1 211 ? -13.967 -4.211 6.202 1.00 91.06 211 LYS A N 1
ATOM 1585 C CA . LYS A 1 211 ? -13.445 -5.430 5.589 1.00 91.06 211 LYS A CA 1
ATOM 1586 C C . LYS A 1 211 ? -11.944 -5.459 5.788 1.00 91.06 211 LYS A C 1
ATOM 1588 O O . LYS A 1 211 ? -11.275 -4.484 5.461 1.00 91.06 211 LYS A O 1
ATOM 1593 N N . TRP A 1 212 ? -11.416 -6.569 6.296 1.00 85.81 212 TRP A N 1
ATOM 1594 C CA . TRP A 1 212 ? -9.972 -6.721 6.446 1.00 85.81 212 TRP A CA 1
ATOM 1595 C C . TRP A 1 212 ? -9.264 -6.501 5.115 1.00 85.81 212 TRP A C 1
ATOM 1597 O O . TRP A 1 212 ? -9.684 -7.023 4.076 1.00 85.81 212 TRP A O 1
ATOM 1607 N N . SER A 1 213 ? -8.173 -5.744 5.172 1.00 77.25 213 SER A N 1
ATOM 1608 C CA . SER A 1 213 ? -7.208 -5.694 4.086 1.00 77.25 213 SER A CA 1
ATOM 1609 C C . SER A 1 213 ? -6.506 -7.059 3.970 1.00 77.25 213 SER A C 1
ATOM 1611 O O . SER A 1 213 ? -6.913 -8.058 4.561 1.00 77.25 213 SER A O 1
ATOM 1613 N N . ALA A 1 214 ? -5.447 -7.137 3.171 1.00 59.75 214 ALA A N 1
ATOM 1614 C CA . ALA A 1 214 ? -4.784 -8.392 2.817 1.00 59.75 214 ALA A CA 1
ATOM 1615 C C . ALA A 1 214 ? -4.394 -9.309 3.994 1.00 59.75 214 ALA A C 1
ATOM 1617 O O . ALA A 1 214 ? -4.413 -10.532 3.851 1.00 59.75 214 ALA A O 1
ATOM 1618 N N . ARG A 1 215 ? -4.070 -8.732 5.156 1.00 64.06 215 ARG A N 1
ATOM 1619 C CA . ARG A 1 215 ? -3.718 -9.478 6.361 1.00 64.06 215 ARG A CA 1
ATOM 1620 C C . ARG A 1 215 ? -4.961 -9.723 7.211 1.00 64.06 215 ARG A C 1
ATOM 1622 O O . ARG A 1 215 ? -5.410 -8.847 7.945 1.00 64.06 215 ARG A O 1
ATOM 1629 N N . HIS A 1 216 ? -5.471 -10.948 7.156 1.00 64.81 216 HIS A N 1
ATOM 1630 C CA . HIS A 1 216 ? -6.449 -11.406 8.133 1.00 64.81 216 HIS A CA 1
ATOM 1631 C C . HIS A 1 216 ? -5.779 -11.635 9.492 1.00 64.81 216 HIS A C 1
ATOM 1633 O O . HIS A 1 216 ? -4.624 -12.076 9.553 1.00 64.81 216 HIS A O 1
ATOM 1639 N N . PRO A 1 217 ? -6.487 -11.369 10.597 1.00 67.25 217 PRO A N 1
ATOM 1640 C CA . PRO A 1 217 ? -5.995 -11.766 11.902 1.00 67.25 217 PRO A CA 1
ATOM 1641 C C . PRO A 1 217 ? -5.846 -13.291 11.965 1.00 67.25 217 PRO A C 1
ATOM 1643 O O . PRO A 1 217 ? -6.686 -14.031 11.456 1.00 67.25 217 PRO A O 1
ATOM 1646 N N . ARG A 1 218 ? -4.763 -13.774 12.593 1.00 66.75 218 ARG A N 1
ATOM 1647 C CA . ARG A 1 218 ? -4.508 -15.220 12.767 1.00 66.75 218 ARG A CA 1
ATOM 1648 C C . ARG A 1 218 ? -5.601 -15.911 13.589 1.00 66.75 218 ARG A C 1
ATOM 1650 O O . ARG A 1 218 ? -5.815 -17.108 13.433 1.00 66.75 218 ARG A O 1
ATOM 1657 N N . ARG A 1 219 ? -6.263 -15.157 14.468 1.00 69.44 219 ARG A N 1
ATOM 1658 C CA . ARG A 1 219 ? -7.432 -15.568 15.250 1.00 69.44 219 ARG A CA 1
ATOM 1659 C C . ARG A 1 219 ? -8.617 -14.707 14.847 1.00 69.44 219 ARG A C 1
ATOM 1661 O O . ARG A 1 219 ? -8.447 -13.526 14.559 1.00 69.44 219 ARG A O 1
ATOM 1668 N N . SER A 1 220 ? -9.810 -15.285 14.802 1.00 74.50 220 SER A N 1
ATOM 1669 C CA . SER A 1 220 ? -10.999 -14.512 14.450 1.00 74.50 220 SER A CA 1
ATOM 1670 C C . SER A 1 220 ? -11.281 -13.472 15.531 1.00 74.50 220 SER A C 1
ATOM 1672 O O . SER A 1 220 ? -11.458 -13.832 16.689 1.00 74.50 220 SER A O 1
ATOM 1674 N N . VAL A 1 221 ? -11.408 -12.195 15.158 1.00 75.75 221 VAL A N 1
ATOM 1675 C CA . VAL A 1 221 ? -11.819 -11.141 16.108 1.00 75.75 221 VAL A CA 1
ATOM 1676 C C . VAL A 1 221 ? -13.222 -11.367 16.678 1.00 75.75 221 VAL A C 1
ATOM 1678 O O . VAL A 1 221 ? -13.558 -10.787 17.700 1.00 75.75 221 VAL A O 1
ATOM 1681 N N . LEU A 1 222 ? -14.034 -12.218 16.038 1.00 77.88 222 LEU A N 1
ATOM 1682 C CA . LEU A 1 222 ? -15.347 -12.629 16.547 1.00 77.88 222 LEU A CA 1
ATOM 1683 C C . LEU A 1 222 ? -15.240 -13.594 17.737 1.00 77.88 222 LEU A C 1
ATOM 1685 O O . LEU A 1 222 ? -16.220 -13.801 18.442 1.00 77.88 222 LEU A O 1
ATOM 1689 N N . GLN A 1 223 ? -14.076 -14.220 17.927 1.00 76.06 223 GLN A N 1
ATOM 1690 C CA . GLN A 1 223 ? -13.795 -15.157 19.018 1.00 76.06 223 GLN A CA 1
ATOM 1691 C C . GLN A 1 223 ? -13.013 -14.501 20.164 1.00 76.06 223 GLN A C 1
ATOM 1693 O O . GLN A 1 223 ? -12.814 -15.124 21.203 1.00 76.06 223 GLN A O 1
ATOM 1698 N N . GLU A 1 224 ? -12.556 -13.264 19.979 1.00 73.25 224 GLU A N 1
ATOM 1699 C CA . GLU A 1 224 ? -11.755 -12.537 20.958 1.00 73.25 224 GLU A CA 1
ATOM 1700 C C . GLU A 1 224 ? -12.666 -11.760 21.919 1.00 73.25 224 GLU A C 1
ATOM 1702 O O . GLU A 1 224 ? -13.540 -10.991 21.512 1.00 73.25 224 GLU A O 1
ATOM 1707 N N . THR A 1 225 ? -12.451 -11.953 23.220 1.00 59.81 225 THR A N 1
ATOM 1708 C CA . THR A 1 225 ? -13.194 -11.280 24.289 1.00 59.81 225 THR A CA 1
ATOM 1709 C C . THR A 1 225 ? -12.469 -10.000 24.687 1.00 59.81 225 THR A C 1
ATOM 1711 O O . THR A 1 225 ? -11.694 -9.981 25.642 1.00 59.81 225 THR A O 1
ATOM 1714 N N . GLY A 1 226 ? -12.681 -8.915 23.952 1.00 65.00 226 GLY A N 1
ATOM 1715 C CA . GLY A 1 226 ? -12.119 -7.626 24.337 1.00 65.00 226 GLY A CA 1
ATOM 1716 C C . GLY A 1 226 ? -12.767 -6.470 23.591 1.00 65.00 226 GLY A C 1
ATOM 1717 O O . GLY A 1 226 ? -13.097 -6.623 22.415 1.00 65.00 226 GLY A O 1
ATOM 1718 N N . PRO A 1 227 ? -12.956 -5.306 24.239 1.00 77.69 227 PRO A N 1
ATOM 1719 C CA . PRO A 1 227 ? -13.332 -4.115 23.506 1.00 77.69 227 PRO A CA 1
ATOM 1720 C C . PRO A 1 227 ? -12.225 -3.784 22.503 1.00 77.69 227 PRO A C 1
ATOM 1722 O O . PRO A 1 227 ? -11.044 -3.710 22.846 1.00 77.69 227 PRO A O 1
ATOM 1725 N N . PHE A 1 228 ? -12.609 -3.574 21.255 1.00 84.75 228 PHE A N 1
ATOM 1726 C CA . PHE A 1 228 ? -11.717 -3.126 20.202 1.00 84.75 228 PHE A CA 1
ATOM 1727 C C . PHE A 1 228 ? -11.741 -1.604 20.082 1.00 84.75 228 PHE A C 1
ATOM 1729 O O . PHE A 1 228 ? -12.648 -0.908 20.549 1.00 84.75 228 PHE A O 1
ATOM 1736 N N . ARG A 1 229 ? -10.713 -1.081 19.430 1.00 87.38 229 ARG A N 1
ATOM 1737 C CA . ARG A 1 229 ? -10.608 0.306 19.004 1.00 87.38 229 ARG A CA 1
ATOM 1738 C C . ARG A 1 229 ? -10.398 0.334 17.497 1.00 87.38 229 ARG A C 1
ATOM 1740 O O . ARG A 1 229 ? -9.579 -0.425 16.980 1.00 87.38 229 ARG A O 1
ATOM 1747 N N . ILE A 1 230 ? -11.121 1.222 16.826 1.00 90.12 230 ILE A N 1
ATOM 1748 C CA . ILE A 1 230 ? -10.980 1.501 15.398 1.00 90.12 230 ILE A CA 1
ATOM 1749 C C . ILE A 1 230 ? -10.537 2.949 15.238 1.00 90.12 230 ILE A C 1
ATOM 1751 O O . ILE A 1 230 ? -11.181 3.845 15.778 1.00 90.12 230 ILE A O 1
ATOM 1755 N N . ASP A 1 231 ? -9.477 3.186 14.475 1.00 90.88 231 ASP A N 1
ATOM 1756 C CA . ASP A 1 231 ? -8.993 4.525 14.141 1.00 90.88 231 ASP A CA 1
ATOM 1757 C C . ASP A 1 231 ? -8.926 4.715 12.628 1.00 90.88 231 ASP A C 1
ATOM 1759 O O . ASP A 1 231 ? -8.377 3.875 11.920 1.00 90.88 231 ASP A O 1
ATOM 1763 N N . LYS A 1 232 ? -9.405 5.854 12.123 1.00 92.81 232 LYS A N 1
ATOM 1764 C CA . LYS A 1 232 ? -9.140 6.282 10.746 1.00 92.81 232 LYS A CA 1
ATOM 1765 C C . LYS A 1 232 ? -7.646 6.522 10.550 1.00 92.81 232 LYS A C 1
ATOM 1767 O O . LYS A 1 232 ? -7.042 7.242 11.348 1.00 92.81 232 LYS A O 1
ATOM 1772 N N . LEU A 1 233 ? -7.088 5.958 9.478 1.00 91.62 233 LEU A N 1
ATOM 1773 C CA . LEU A 1 233 ? -5.672 6.066 9.123 1.00 91.62 233 LEU A CA 1
ATOM 1774 C C . LEU A 1 233 ? -5.435 7.012 7.947 1.00 91.62 233 LEU A C 1
ATOM 1776 O O . LEU A 1 233 ? -4.625 7.922 8.074 1.00 91.62 233 LEU A O 1
ATOM 1780 N N . ALA A 1 234 ? -6.130 6.803 6.825 1.00 91.75 234 ALA A N 1
ATOM 1781 C CA . ALA A 1 234 ? -5.958 7.598 5.607 1.00 91.75 234 ALA A CA 1
ATOM 1782 C C . ALA A 1 234 ? -7.067 7.330 4.580 1.00 91.75 234 ALA A C 1
ATOM 1784 O O . ALA A 1 234 ? -7.800 6.339 4.672 1.00 91.75 234 ALA A O 1
ATOM 1785 N N . ASN A 1 235 ? -7.144 8.170 3.547 1.00 89.88 235 ASN A N 1
ATOM 1786 C CA . ASN A 1 235 ? -8.035 7.960 2.404 1.00 89.88 235 ASN A CA 1
ATOM 1787 C C . ASN A 1 235 ? -7.423 6.986 1.373 1.00 89.88 235 ASN A C 1
ATOM 1789 O O . ASN A 1 235 ? -6.895 7.382 0.327 1.00 89.88 235 ASN A O 1
ATOM 1793 N N . ARG A 1 236 ? -7.514 5.675 1.645 1.00 90.12 236 ARG A N 1
ATOM 1794 C CA . ARG A 1 236 ? -6.991 4.634 0.739 1.00 90.12 236 ARG A CA 1
ATOM 1795 C C . ARG A 1 236 ? -7.684 4.645 -0.621 1.00 90.12 236 ARG A C 1
ATOM 1797 O O . ARG A 1 236 ? -7.037 4.340 -1.624 1.00 90.12 236 ARG A O 1
ATOM 1804 N N . GLN A 1 237 ? -8.960 5.016 -0.701 1.00 90.38 237 GLN A N 1
ATOM 1805 C CA . GLN A 1 237 ? -9.669 5.101 -1.977 1.00 90.38 237 GLN A CA 1
ATOM 1806 C C . GLN A 1 237 ? -9.050 6.141 -2.919 1.00 90.38 237 GLN A C 1
ATOM 1808 O O . GLN A 1 237 ? -8.867 5.854 -4.105 1.00 90.38 237 GLN A O 1
ATOM 1813 N N . GLN A 1 238 ? -8.710 7.329 -2.414 1.00 91.25 238 GLN A N 1
ATOM 1814 C CA . GLN A 1 238 ? -8.038 8.359 -3.204 1.00 91.25 238 GLN A CA 1
ATOM 1815 C C . GLN A 1 238 ? -6.671 7.870 -3.690 1.00 91.25 238 GLN A C 1
ATOM 1817 O O . GLN A 1 238 ? -6.412 7.911 -4.893 1.00 91.25 238 GLN A O 1
ATOM 1822 N N . TYR A 1 239 ? -5.848 7.328 -2.790 1.00 94.31 239 TYR A N 1
ATOM 1823 C CA . TYR A 1 239 ? -4.553 6.740 -3.141 1.00 94.31 239 TYR A CA 1
ATOM 1824 C C . TYR A 1 239 ? -4.680 5.650 -4.220 1.00 94.31 239 TYR A C 1
ATOM 1826 O O . TYR A 1 239 ? -3.999 5.682 -5.245 1.00 94.31 239 TYR A O 1
ATOM 1834 N N . SER A 1 240 ? -5.631 4.730 -4.051 1.00 91.88 240 SER A N 1
ATOM 1835 C CA . SER A 1 240 ? -5.872 3.635 -4.997 1.00 91.88 240 SER A CA 1
ATOM 1836 C C . SER A 1 240 ? -6.258 4.153 -6.384 1.00 91.88 240 SER A C 1
ATOM 1838 O O . SER A 1 240 ? -5.777 3.639 -7.394 1.00 91.88 240 SER A O 1
ATOM 1840 N N . ARG A 1 241 ? -7.089 5.204 -6.456 1.00 91.75 241 ARG A N 1
ATOM 1841 C CA . ARG A 1 241 ? -7.450 5.857 -7.726 1.00 91.75 241 ARG A CA 1
ATOM 1842 C C . ARG A 1 241 ? -6.237 6.487 -8.403 1.00 91.75 241 ARG A C 1
ATOM 1844 O O . ARG A 1 241 ? -6.128 6.381 -9.624 1.00 91.75 241 ARG A O 1
ATOM 1851 N N . VAL A 1 242 ? -5.330 7.103 -7.641 1.00 93.69 242 VAL A N 1
ATOM 1852 C CA . VAL A 1 242 ? -4.079 7.667 -8.170 1.00 93.69 242 VAL A CA 1
ATOM 1853 C C . VAL A 1 242 ? -3.218 6.562 -8.777 1.00 93.69 242 VAL A C 1
ATOM 1855 O O . VAL A 1 242 ? -2.921 6.621 -9.968 1.00 93.69 242 VAL A O 1
ATOM 1858 N N . ILE A 1 243 ? -2.897 5.512 -8.015 1.00 94.88 243 ILE A N 1
ATOM 1859 C CA . ILE A 1 243 ? -2.062 4.397 -8.496 1.00 94.88 243 ILE A CA 1
ATOM 1860 C C . ILE A 1 243 ? -2.682 3.715 -9.717 1.00 94.88 243 ILE A C 1
ATOM 1862 O O . ILE A 1 243 ? -1.992 3.443 -10.702 1.00 94.88 243 ILE A O 1
ATOM 1866 N N . PHE A 1 244 ? -3.993 3.476 -9.693 1.00 90.81 244 PHE A N 1
ATOM 1867 C CA . PHE A 1 244 ? -4.695 2.872 -10.819 1.00 90.81 244 PHE A CA 1
ATOM 186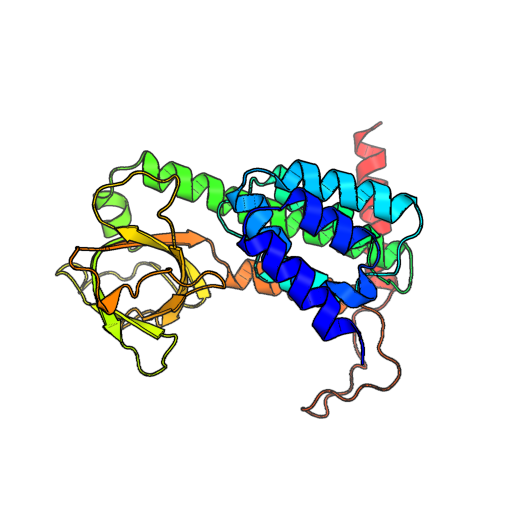8 C C . PHE A 1 244 ? -4.656 3.760 -12.068 1.00 90.81 244 PHE A C 1
ATOM 1870 O O . PHE A 1 244 ? -4.423 3.262 -13.168 1.00 90.81 244 PHE A O 1
ATOM 1877 N N . SER A 1 245 ? -4.828 5.075 -11.913 1.00 90.12 245 SER A N 1
ATOM 1878 C CA . SER A 1 245 ? -4.763 6.026 -13.028 1.00 90.12 245 SER A CA 1
ATOM 1879 C C . SER A 1 245 ? -3.357 6.095 -13.620 1.00 90.12 245 SER A C 1
ATOM 1881 O O . SER A 1 245 ? -3.203 5.982 -14.833 1.00 90.12 245 SER A O 1
ATOM 1883 N N . VAL A 1 246 ? -2.326 6.189 -12.775 1.00 91.88 246 VAL A N 1
ATOM 1884 C CA . VAL A 1 246 ? -0.917 6.173 -13.199 1.00 91.88 246 VAL A CA 1
ATOM 1885 C C . VAL A 1 246 ? -0.598 4.887 -13.962 1.00 91.88 246 VAL A C 1
ATOM 1887 O O . VAL A 1 246 ? -0.003 4.938 -15.037 1.00 91.88 246 VAL A O 1
ATOM 1890 N N . HIS A 1 247 ? -1.063 3.738 -13.463 1.00 90.88 247 HIS A N 1
ATOM 1891 C CA . HIS A 1 247 ? -0.932 2.464 -14.161 1.00 90.88 247 HIS A CA 1
ATOM 1892 C C . HIS A 1 247 ? -1.636 2.462 -15.518 1.00 90.88 247 HIS A C 1
ATOM 1894 O O . HIS A 1 247 ? -1.047 2.021 -16.495 1.00 90.88 247 HIS A O 1
ATOM 1900 N N . LEU A 1 248 ? -2.882 2.933 -15.609 1.00 86.31 248 LEU A N 1
ATOM 1901 C CA . LEU A 1 248 ? -3.617 2.950 -16.876 1.00 86.31 248 LEU A CA 1
ATOM 1902 C C . LEU A 1 248 ? -2.961 3.835 -17.939 1.00 86.31 248 LEU A C 1
ATOM 1904 O O . LEU A 1 248 ? -3.069 3.520 -19.124 1.00 86.31 248 LEU A O 1
ATOM 1908 N N . LEU A 1 249 ? -2.317 4.923 -17.514 1.00 85.69 249 LEU A N 1
ATOM 1909 C CA . LEU A 1 249 ? -1.586 5.825 -18.396 1.00 85.69 249 LEU A CA 1
ATOM 1910 C C . LEU A 1 249 ? -0.286 5.187 -18.884 1.00 85.69 249 LEU A C 1
ATOM 1912 O O . LEU A 1 249 ? -0.031 5.195 -20.080 1.00 85.69 249 LEU A O 1
ATOM 1916 N N . ALA A 1 250 ? 0.502 4.604 -17.979 1.00 87.56 250 ALA A N 1
ATOM 1917 C CA . ALA A 1 250 ? 1.830 4.091 -18.304 1.00 87.56 250 ALA A CA 1
ATOM 1918 C C . ALA A 1 250 ? 1.857 2.656 -18.851 1.00 87.56 250 ALA A C 1
ATOM 1920 O O . ALA A 1 250 ? 2.835 2.260 -19.479 1.00 87.56 250 ALA A O 1
ATOM 1921 N N . ALA A 1 251 ? 0.839 1.845 -18.560 1.00 82.69 251 ALA A N 1
ATOM 1922 C CA . ALA A 1 251 ? 0.838 0.439 -18.937 1.00 82.69 251 ALA A CA 1
ATOM 1923 C C . ALA A 1 251 ? 0.850 0.269 -20.464 1.00 82.69 251 ALA A C 1
ATOM 1925 O O . ALA A 1 251 ? 0.133 1.005 -21.153 1.00 82.69 251 ALA A O 1
ATOM 1926 N N . PRO A 1 252 ? 1.532 -0.775 -20.970 1.00 72.94 252 PRO A N 1
ATOM 1927 C CA . PRO A 1 252 ? 1.520 -1.141 -22.374 1.00 72.94 252 PRO A CA 1
ATOM 1928 C C . PRO A 1 252 ? 0.131 -1.132 -23.005 1.00 72.94 252 PRO A C 1
ATOM 1930 O O . PRO A 1 252 ? -0.861 -1.589 -22.402 1.00 72.94 252 PRO A O 1
ATOM 1933 N N . ALA A 1 253 ? 0.033 -0.614 -24.227 1.00 67.25 253 ALA A N 1
ATOM 1934 C CA . ALA A 1 253 ? -1.189 -0.735 -25.008 1.00 67.25 253 ALA A CA 1
ATOM 1935 C C . ALA A 1 253 ? -1.372 -2.208 -25.397 1.00 67.25 253 ALA A C 1
ATOM 1937 O O . ALA A 1 253 ? -0.699 -2.720 -26.286 1.00 67.25 253 ALA A O 1
ATOM 1938 N N . ARG A 1 254 ? -2.299 -2.919 -24.739 1.00 57.94 254 ARG A N 1
ATOM 1939 C CA . ARG A 1 254 ? -2.649 -4.283 -25.156 1.00 57.94 254 ARG A CA 1
ATOM 1940 C C . ARG A 1 254 ? -3.180 -4.234 -26.587 1.00 57.94 254 ARG A C 1
ATOM 1942 O O . ARG A 1 254 ? -4.305 -3.781 -26.806 1.00 57.94 254 ARG A O 1
ATOM 1949 N N . GLN A 1 255 ? -2.397 -4.720 -27.547 1.00 44.75 255 GLN A N 1
ATOM 1950 C CA . GLN A 1 255 ? -2.891 -4.996 -28.891 1.00 44.75 255 GLN A CA 1
ATOM 1951 C C . GLN A 1 255 ? -4.024 -6.032 -28.769 1.00 44.75 255 GLN A C 1
ATOM 1953 O O . GLN A 1 255 ? -3.795 -7.180 -28.407 1.00 44.75 255 GLN A O 1
ATOM 1958 N N . GLY A 1 256 ? -5.271 -5.606 -28.992 1.00 46.31 256 GLY A N 1
ATOM 1959 C CA . GLY A 1 256 ? -6.410 -6.513 -29.200 1.00 46.31 256 GLY A CA 1
ATOM 1960 C C . GLY A 1 256 ? -7.260 -6.927 -27.987 1.00 46.31 256 GLY A C 1
ATOM 1961 O O . GLY A 1 256 ? -8.153 -7.751 -28.150 1.00 46.31 256 GLY A O 1
ATOM 1962 N N . GLY A 1 257 ? -7.067 -6.372 -26.787 1.00 41.41 257 GLY A N 1
ATOM 1963 C CA . GLY A 1 257 ? -7.879 -6.753 -25.619 1.00 41.41 257 GLY A CA 1
ATOM 1964 C C . GLY A 1 257 ? -9.212 -6.001 -25.513 1.00 41.41 257 GLY A C 1
ATOM 1965 O O . GLY A 1 257 ? -9.231 -4.849 -25.080 1.00 41.41 257 GLY A O 1
ATOM 1966 N N . HIS A 1 258 ? -10.336 -6.645 -25.842 1.00 39.72 258 HIS A N 1
ATOM 1967 C CA . HIS A 1 258 ? -11.651 -6.209 -25.357 1.00 39.72 258 HIS A CA 1
ATOM 1968 C C . HIS A 1 258 ? -11.714 -6.406 -23.832 1.00 39.72 258 HIS A C 1
ATOM 1970 O O . HIS A 1 258 ? -11.461 -7.502 -23.342 1.00 39.72 258 HIS A O 1
ATOM 1976 N N . ASN A 1 259 ? -12.058 -5.364 -23.069 1.00 42.53 259 ASN A N 1
ATOM 1977 C CA . ASN A 1 259 ? -12.501 -5.557 -21.684 1.00 42.53 259 ASN A CA 1
ATOM 1978 C C . ASN A 1 259 ? -13.859 -6.285 -21.686 1.00 42.53 259 ASN A C 1
ATOM 1980 O O . ASN A 1 259 ? -14.644 -6.082 -22.613 1.00 42.53 259 ASN A O 1
ATOM 1984 N N . GLU A 1 260 ? -14.176 -7.037 -20.623 1.00 43.41 260 GLU A N 1
ATOM 1985 C CA . GLU A 1 260 ? -15.451 -7.768 -20.420 1.00 43.41 260 GLU A CA 1
ATOM 1986 C C . GLU A 1 260 ? -16.722 -6.899 -20.569 1.00 43.41 260 GLU A C 1
ATOM 1988 O O . GLU A 1 260 ? -17.825 -7.416 -20.695 1.00 43.41 260 GLU A O 1
ATOM 1993 N N . ALA A 1 261 ? -16.577 -5.572 -20.626 1.00 47.47 261 ALA A N 1
ATOM 1994 C CA . ALA A 1 261 ? -17.649 -4.605 -20.858 1.00 47.47 261 ALA A CA 1
ATOM 1995 C C . ALA A 1 261 ? -17.713 -4.038 -22.297 1.00 47.47 261 ALA A C 1
ATOM 1997 O O . ALA A 1 261 ? -18.342 -3.004 -22.518 1.00 47.47 261 ALA A O 1
ATOM 1998 N N . GLY A 1 262 ? -17.002 -4.609 -23.277 1.00 38.75 262 GLY A N 1
ATOM 1999 C CA . GLY A 1 262 ? -17.074 -4.192 -24.689 1.00 38.75 262 GLY A CA 1
ATOM 2000 C C . GLY A 1 262 ? -16.555 -2.777 -25.007 1.00 38.75 262 GLY A C 1
ATOM 2001 O O . GLY A 1 262 ? -16.524 -2.376 -26.172 1.00 38.75 262 GLY A O 1
ATOM 2002 N N . ARG A 1 263 ? -16.096 -2.003 -24.012 1.00 42.56 263 ARG A N 1
ATOM 2003 C CA . ARG A 1 263 ? -15.532 -0.663 -24.223 1.00 42.56 263 ARG A CA 1
ATOM 2004 C C . ARG A 1 263 ? -14.155 -0.765 -24.876 1.00 42.56 263 ARG A C 1
ATOM 2006 O O . ARG A 1 263 ? -13.209 -1.287 -24.289 1.00 42.56 263 ARG A O 1
ATOM 2013 N N . LYS A 1 264 ? -14.054 -0.238 -26.099 1.00 41.62 264 LYS A N 1
ATOM 2014 C CA . LYS A 1 264 ? -12.802 -0.088 -26.847 1.00 41.62 264 LYS A CA 1
ATOM 2015 C C . LYS A 1 264 ? -11.791 0.688 -25.994 1.00 41.62 264 LYS A C 1
ATOM 2017 O O . LYS A 1 264 ? -12.047 1.835 -25.635 1.00 41.62 264 LYS A O 1
ATOM 2022 N N . VAL A 1 265 ? -10.622 0.100 -25.740 1.00 48.09 265 VAL A N 1
ATOM 2023 C CA . VAL A 1 265 ? -9.427 0.764 -25.181 1.00 48.09 265 VAL A CA 1
ATOM 2024 C C . VAL A 1 265 ? -8.839 1.715 -26.245 1.00 48.09 265 VAL A C 1
ATOM 2026 O O . VAL A 1 265 ? -7.710 1.554 -26.684 1.00 48.09 265 VAL A O 1
ATOM 2029 N N . LYS A 1 266 ? -9.642 2.651 -26.773 1.00 43.31 266 LYS A N 1
ATOM 2030 C CA . LYS A 1 266 ? -9.274 3.516 -27.913 1.00 43.31 266 LYS A CA 1
ATOM 2031 C C . LYS A 1 266 ? -8.947 4.961 -27.542 1.00 43.31 266 LYS A C 1
ATOM 2033 O O . LYS A 1 266 ? -8.611 5.735 -28.426 1.00 43.31 266 LYS A O 1
ATOM 2038 N N . GLN A 1 267 ? -9.001 5.328 -26.267 1.00 47.12 267 GLN A N 1
ATOM 2039 C CA . GLN A 1 267 ? -8.611 6.662 -25.807 1.00 47.12 267 GLN A CA 1
ATOM 2040 C C . GLN A 1 267 ? -7.888 6.552 -24.464 1.00 47.12 267 GLN A C 1
ATOM 2042 O O . GLN A 1 267 ? -8.411 6.933 -23.421 1.00 47.12 267 GLN A O 1
ATOM 2047 N N . ARG A 1 268 ? -6.686 5.968 -24.474 1.00 56.81 268 ARG A N 1
ATOM 2048 C CA . ARG A 1 268 ? -5.715 6.278 -23.419 1.00 56.81 268 ARG A CA 1
ATOM 2049 C C . ARG A 1 268 ? -5.085 7.630 -23.773 1.00 56.81 268 ARG A C 1
ATOM 2051 O O . ARG A 1 268 ? -4.771 7.827 -24.949 1.00 56.81 268 ARG A O 1
ATOM 2058 N N . PRO A 1 269 ? -4.924 8.562 -22.820 1.00 55.56 269 PRO A N 1
ATOM 2059 C CA . PRO A 1 269 ? -4.114 9.755 -23.031 1.00 55.56 269 PRO A CA 1
ATOM 2060 C C . PRO A 1 269 ? -2.750 9.341 -23.591 1.00 55.56 269 PRO A C 1
ATOM 2062 O O . PRO A 1 269 ? -2.092 8.459 -23.050 1.00 55.56 269 PRO A O 1
ATOM 2065 N N . SER A 1 270 ? -2.430 9.901 -24.755 1.00 65.12 270 SER A N 1
ATOM 2066 C CA . SER A 1 270 ? -1.385 9.423 -25.667 1.00 65.12 270 SER A CA 1
ATOM 2067 C C . SER A 1 270 ? 0.030 9.431 -25.058 1.00 65.12 270 SER A C 1
ATOM 2069 O O . SER A 1 270 ? 0.265 10.172 -24.099 1.00 65.12 270 SER A O 1
ATOM 2071 N N . PRO A 1 271 ? 1.004 8.735 -25.679 1.00 67.94 271 PRO A N 1
ATOM 2072 C CA . PRO A 1 271 ? 2.434 8.875 -25.377 1.00 67.94 271 PRO A CA 1
ATOM 2073 C C . PRO A 1 271 ? 2.921 10.330 -25.279 1.00 67.94 271 PRO A C 1
ATOM 2075 O O . PRO A 1 271 ? 3.833 10.614 -24.509 1.00 67.94 271 PRO A O 1
ATOM 2078 N N . LEU A 1 272 ? 2.272 11.270 -25.980 1.00 69.81 272 LEU A N 1
ATOM 2079 C CA . LEU A 1 272 ? 2.588 12.701 -25.921 1.00 69.81 272 LEU A CA 1
ATOM 2080 C C . LEU A 1 272 ? 2.337 13.309 -24.535 1.00 69.81 272 LEU A C 1
ATOM 2082 O O . LEU A 1 272 ? 3.082 14.186 -24.117 1.00 69.81 272 LEU A O 1
ATOM 2086 N N . VAL A 1 273 ? 1.318 12.847 -23.799 1.00 75.25 273 VAL A N 1
ATOM 2087 C CA . VAL A 1 273 ? 1.046 13.330 -22.431 1.00 75.25 273 VAL A CA 1
ATOM 2088 C C . VAL A 1 273 ? 2.149 12.865 -21.489 1.00 75.25 273 VAL A C 1
ATOM 2090 O O . VAL A 1 273 ? 2.636 13.643 -20.673 1.00 75.25 273 VAL A O 1
ATOM 2093 N N . ILE A 1 274 ? 2.573 11.609 -21.628 1.00 78.25 274 ILE A N 1
ATOM 2094 C CA . ILE A 1 274 ? 3.681 11.045 -20.855 1.00 78.25 274 ILE A CA 1
ATOM 2095 C C . ILE A 1 274 ? 4.972 11.805 -21.160 1.00 78.25 274 ILE A C 1
ATOM 2097 O O . ILE A 1 274 ? 5.614 12.291 -20.232 1.00 78.25 274 ILE A O 1
ATOM 2101 N N . GLN A 1 275 ? 5.304 11.983 -22.440 1.00 76.06 275 GLN A N 1
ATOM 2102 C CA . GLN A 1 275 ? 6.489 12.724 -22.875 1.00 76.06 275 GLN A CA 1
ATOM 2103 C C . GLN A 1 275 ? 6.475 14.171 -22.379 1.00 76.06 275 GLN A C 1
ATOM 2105 O O . GLN A 1 275 ? 7.462 14.620 -21.805 1.00 76.06 275 GLN A O 1
ATOM 2110 N N . ALA A 1 276 ? 5.354 14.884 -22.525 1.00 76.06 276 ALA A N 1
ATOM 2111 C CA . ALA A 1 276 ? 5.234 16.262 -22.059 1.00 76.06 276 ALA A CA 1
ATOM 2112 C C . ALA A 1 276 ? 5.418 16.369 -20.538 1.00 76.06 276 ALA A C 1
ATOM 2114 O O . ALA A 1 276 ? 6.123 17.260 -20.062 1.00 76.06 276 ALA A O 1
ATOM 2115 N N . VAL A 1 277 ? 4.829 15.452 -19.763 1.00 79.25 277 VAL A N 1
ATOM 2116 C CA . VAL A 1 277 ? 4.962 15.456 -18.299 1.00 79.25 277 VAL A CA 1
ATOM 2117 C C . VAL A 1 277 ? 6.390 15.125 -17.865 1.00 79.25 277 VAL A C 1
ATOM 2119 O O . VAL A 1 277 ? 6.902 15.769 -16.951 1.00 79.25 277 VAL A O 1
ATOM 2122 N N . VAL A 1 278 ? 7.029 14.148 -18.510 1.00 80.19 278 VAL A N 1
ATOM 2123 C CA . VAL A 1 278 ? 8.417 13.761 -18.225 1.00 80.19 278 VAL A CA 1
ATOM 2124 C C . VAL A 1 278 ? 9.375 14.907 -18.554 1.00 80.19 278 VAL A C 1
ATOM 2126 O O . VAL A 1 278 ? 10.120 15.330 -17.674 1.00 80.19 278 VAL A O 1
ATOM 2129 N N . ALA A 1 279 ? 9.286 15.477 -19.759 1.00 77.75 279 ALA A N 1
ATOM 2130 C CA . ALA A 1 279 ? 10.121 16.600 -20.187 1.00 77.75 279 ALA A CA 1
ATOM 2131 C C . ALA A 1 279 ? 9.959 17.827 -19.275 1.00 77.75 279 ALA A C 1
ATOM 2133 O O . ALA A 1 279 ? 10.942 18.461 -18.896 1.00 77.75 279 ALA A O 1
ATOM 2134 N N . SER A 1 280 ? 8.725 18.134 -18.855 1.00 74.19 280 SER A N 1
ATOM 2135 C CA . SER A 1 280 ? 8.472 19.223 -17.898 1.00 74.19 280 SER A CA 1
ATOM 2136 C C . SER A 1 280 ? 9.143 18.967 -16.544 1.00 74.19 280 SER A C 1
ATOM 2138 O O . SER A 1 280 ? 9.642 19.896 -15.913 1.00 74.19 280 SER A O 1
ATOM 2140 N N . GLY A 1 281 ? 9.162 17.709 -16.091 1.00 74.56 281 GLY A N 1
ATOM 2141 C CA . GLY A 1 281 ? 9.826 17.314 -14.850 1.00 74.56 281 GLY A CA 1
ATOM 2142 C C . GLY A 1 281 ? 11.350 17.441 -14.924 1.00 74.56 281 GLY A C 1
ATOM 2143 O O . GLY A 1 281 ? 11.966 17.931 -13.981 1.00 74.56 281 GLY A O 1
ATOM 2144 N N . GLU A 1 282 ? 11.953 17.048 -16.046 1.00 77.75 282 GLU A N 1
ATOM 2145 C CA . GLU A 1 282 ? 13.397 17.191 -16.280 1.00 77.75 282 GLU A CA 1
ATOM 2146 C C . GLU A 1 282 ? 13.822 18.663 -16.333 1.00 77.75 282 GLU A C 1
ATOM 2148 O O . GLU A 1 282 ? 14.796 19.041 -15.682 1.00 77.75 282 GLU A O 1
ATOM 2153 N N . ALA A 1 283 ? 13.051 19.513 -17.020 1.00 69.31 283 ALA A N 1
ATOM 2154 C CA . ALA A 1 283 ? 13.297 20.953 -17.072 1.00 69.31 283 ALA A CA 1
ATOM 2155 C C . ALA A 1 283 ? 13.213 21.613 -15.683 1.00 69.31 283 ALA A C 1
ATOM 2157 O O . ALA A 1 283 ? 14.068 22.424 -15.328 1.00 69.31 283 ALA A O 1
ATOM 2158 N N . ALA A 1 284 ? 12.221 21.233 -14.871 1.00 71.69 284 ALA A N 1
ATOM 2159 C CA . ALA A 1 284 ? 12.086 21.735 -13.504 1.00 71.69 284 ALA A CA 1
ATOM 2160 C C . ALA A 1 284 ? 13.256 21.307 -12.605 1.00 71.69 284 ALA A C 1
ATOM 2162 O O . ALA A 1 284 ? 13.708 22.089 -11.772 1.00 71.69 284 ALA A O 1
ATOM 2163 N N . LYS A 1 285 ? 13.767 20.081 -12.782 1.00 71.81 285 LYS A N 1
ATOM 2164 C CA . LYS A 1 285 ? 14.937 19.594 -12.045 1.00 71.81 285 LYS A CA 1
ATOM 2165 C C . LYS A 1 285 ? 16.204 20.359 -12.435 1.00 71.81 285 LYS A C 1
ATOM 2167 O O . LYS A 1 285 ? 16.925 20.802 -11.549 1.00 71.81 285 LYS A O 1
ATOM 2172 N N . ALA A 1 286 ? 16.432 20.568 -13.732 1.00 69.62 286 ALA A N 1
ATOM 2173 C CA . ALA A 1 286 ? 17.577 21.331 -14.227 1.00 69.62 286 ALA A CA 1
ATOM 2174 C C . ALA A 1 286 ? 17.585 22.778 -13.703 1.00 69.62 286 ALA A C 1
ATOM 2176 O O . ALA A 1 286 ? 18.635 23.282 -13.325 1.00 69.62 286 ALA A O 1
ATOM 2177 N N . ALA A 1 287 ? 16.415 23.419 -13.614 1.00 63.75 287 ALA A N 1
ATOM 2178 C CA . ALA A 1 287 ? 16.278 24.770 -13.066 1.00 63.75 287 ALA A CA 1
ATOM 2179 C C . ALA A 1 287 ? 16.486 24.858 -11.541 1.00 63.75 287 ALA A C 1
ATOM 2181 O O . ALA A 1 287 ? 16.758 25.935 -11.025 1.00 63.75 287 ALA A O 1
ATOM 2182 N N . ALA A 1 288 ? 16.327 23.755 -10.804 1.00 65.69 288 ALA A N 1
ATOM 2183 C CA . ALA A 1 288 ? 16.570 23.714 -9.360 1.00 65.69 288 ALA A CA 1
ATOM 2184 C C . ALA A 1 288 ? 18.050 23.468 -9.005 1.00 65.69 288 ALA A C 1
ATOM 2186 O O . ALA A 1 288 ? 18.444 23.671 -7.858 1.00 65.69 288 ALA A O 1
ATOM 2187 N N . GLU A 1 289 ? 18.847 22.997 -9.967 1.00 67.38 289 GLU A N 1
ATOM 2188 C CA . GLU A 1 289 ? 20.279 22.695 -9.820 1.00 67.38 289 GLU A CA 1
ATOM 2189 C C . GLU A 1 289 ? 21.189 23.821 -10.362 1.00 67.38 289 GLU A C 1
ATOM 2191 O O . GLU A 1 289 ? 22.410 23.732 -10.225 1.00 67.38 289 GLU A O 1
ATOM 2196 N N . SER A 1 290 ? 20.603 24.870 -10.954 1.00 54.78 290 SER A N 1
ATOM 2197 C CA . SER A 1 290 ? 21.263 26.090 -11.454 1.00 54.78 290 SER A CA 1
ATOM 2198 C C . SER A 1 290 ? 21.125 27.260 -10.488 1.00 54.78 290 SER A C 1
ATOM 2200 O O . SER A 1 290 ? 22.124 27.984 -10.297 1.00 54.78 290 SER A O 1
#

Secondary structure (DSSP, 8-state):
--HHHHHHHHHHHHHHT-HHHHHHHHHH-HHHHGGGHHHHHHHHHHTT-HHHHHHHHHHHHHTTPPPBPHHHHHHHHHT--TTS-HHHHHHHHHHHHHTB--SSHHHHHHHHHHHHHHHHHHHHHHHHHHHHHHHS-HHHHHHTTSEEEEEEEEE-SSTTEEEEEPPS--S---S--S-TT-EEEEEETT--TTS--EEEEEEEETTEEEEE-S---SS-TTS--S-EEEEEEE-HHHHHHHHHHHHHHHS---TT---TT------PPPHHHHHHHHHHHHHHHHHH--

Radius of gyration: 20.69 Å; chains: 1; bounding box: 48×49×55 Å

Organism: NCBI:txid1333877

Foldseek 3Di:
DQLVVLLVVLLVCLVVLVLVVSLLSCLQAVCSNLLNLQSSQVSCQLNVNLVVSLVSLQVSLVVDHHAHALVSLLVNLLLHDLSHDLVSSLSCQLSNLSRHDFPDPLLSVLRSVLSSVLSNVSSVLLVVQVVCVVPPDVVVLVVQLQKAWQWQWDDDPDNQKTFTDDDDDDPDDPHPHQDAQFKKWKAFPPDDPSPTTWIWGFHDVVRTMTGTRPDDDPDDSNPDPTMMMMGGRGRSVVSSVSSVLSCQQSPDDPDPDQDPVRDPPPDRPDVVVSVVVSVVVVVVVVVVVD

pLDDT: mean 82.76, std 15.45, range [38.75, 97.94]

Sequence (290 aa):
GGGGAASRAVKHRALDGDVHGAAEMFCRDPHRTGGALKELLEAAVHKQALGTVVRLMASSAAGGCSPLPHGNLRDALWAMPVETNPRDGADFAEVASRMCEWDTKEHCLYFATRARQGVLEFLTECCETLRKIRSEEPQRRVQAGLTQMGVVFVQGDKASELKVGQSQASMESDRRGMMKGDSVGVSAHGWSWSEGLLEAEVVMERPLIIKWSARHPRRSVLQETGPFRIDKLANRQQYSRVIFSVHLLAAPARQGGHNEAGRKVKQRPSPLVIQAVVASGEAAKAAAES